Protein AF-A0A7S2PT16-F1 (afdb_monomer_lite)

Sequence (185 aa):
AVVFFDFAGVPQVPRSAEEERVFRGCLPHMGLLYSMFPTLILHEVLPGNHGYMESGWCFCEYQTAMLGGQLQEYSPGVHRALGVDEEAWGSLSDLQAFVSNVEAEVQQKVFHYAADAEDVRRIISGYALKRILLRGIESGDMDTLVSTVARLQEQGIAQSILDQPVNAALETPLHVAVRRANVRA

Secondary structure (DSSP, 8-state):
------TTSS---SPPHHHHHHHHHHGGGHHHHHHHS-B-------TTSPPGGGBHHHHHHHHHHHHTT-B-TTHHHHHHHTT--SS---SHHHHHHHHHHHHHHHHTSB-SSTTHHHHHHHHHHHHHHHHHHHHHHHHT-HHHHHHHHHHHHHTT-HHHHHTS--STT---HHHHHHHHHHH--

Foldseek 3Di:
DDDDDDPQRDPPPDDDPVRVVVCVVCLLVVLLVLLEAQDEDDQDHDPPDDTLLQALVSVLSVLSNLLLVRHDPVCVVVCVVVVDDSVPQADPVSLVVVLVVNLVSLVRHDDPDPVVSVSSSLSSSLSSLLSQCLSCLVVVVVVSNVVSLVVCVVSVNNVVQQCRASYNVRDGSVNSNVVSVVVVD

Radius of gyration: 17.09 Å; chains: 1; bounding box: 38×36×54 Å

Organism: NCBI:txid1333877

Structure (mmCIF, N/CA/C/O backbone):
data_AF-A0A7S2PT16-F1
#
_entry.id   AF-A0A7S2PT16-F1
#
loop_
_atom_site.group_PDB
_atom_site.id
_atom_site.type_symbol
_atom_site.label_atom_id
_atom_site.label_alt_id
_atom_site.label_comp_id
_atom_site.label_asym_id
_atom_site.label_entity_id
_atom_site.label_seq_id
_atom_site.pdbx_PDB_ins_code
_atom_site.Cartn_x
_atom_site.Cartn_y
_atom_site.Cartn_z
_atom_site.occupancy
_atom_site.B_iso_or_equiv
_atom_site.auth_seq_id
_atom_site.auth_comp_id
_atom_site.auth_asym_id
_atom_site.auth_atom_id
_atom_site.pdbx_PDB_model_num
ATOM 1 N N . ALA A 1 1 ? -8.490 -20.435 -7.119 1.00 54.72 1 ALA A N 1
ATOM 2 C CA . ALA A 1 1 ? -7.684 -19.255 -6.758 1.00 54.72 1 ALA A CA 1
ATOM 3 C C . ALA A 1 1 ? -7.441 -18.454 -8.027 1.00 54.72 1 ALA A C 1
ATOM 5 O O . ALA A 1 1 ? -7.136 -19.067 -9.044 1.00 54.72 1 ALA A O 1
ATOM 6 N N . VAL A 1 2 ? -7.655 -17.139 -7.994 1.00 51.94 2 VAL A N 1
ATOM 7 C CA . VAL A 1 2 ? -7.260 -16.243 -9.090 1.00 51.94 2 VAL A CA 1
ATOM 8 C C . VAL A 1 2 ? -5.835 -15.802 -8.786 1.00 51.94 2 VAL A C 1
ATOM 10 O O . VAL A 1 2 ? -5.579 -15.320 -7.689 1.00 51.94 2 VAL A O 1
ATOM 13 N N . VAL A 1 3 ? -4.919 -16.033 -9.721 1.00 58.03 3 VAL A N 1
ATOM 14 C CA . VAL A 1 3 ? -3.535 -15.560 -9.635 1.00 58.03 3 VAL A CA 1
ATOM 15 C C . VAL A 1 3 ? -3.464 -14.311 -10.501 1.00 58.03 3 VAL A C 1
ATOM 17 O O . VAL A 1 3 ? -3.713 -14.386 -11.705 1.00 58.03 3 VAL A O 1
ATOM 20 N N . PHE A 1 4 ? -3.206 -13.165 -9.877 1.00 61.47 4 PHE A N 1
ATOM 21 C CA . PHE A 1 4 ? -2.946 -11.921 -10.590 1.00 61.47 4 PHE A CA 1
ATOM 22 C C . PHE A 1 4 ? -1.453 -11.849 -10.908 1.00 61.47 4 PHE A C 1
ATOM 24 O O . PHE A 1 4 ? -0.627 -12.118 -10.040 1.00 61.47 4 PHE A O 1
ATOM 31 N N . PHE A 1 5 ? -1.119 -11.512 -12.150 1.00 57.94 5 PHE A N 1
ATOM 32 C CA . PHE A 1 5 ? 0.254 -11.238 -12.555 1.00 57.94 5 PHE A CA 1
ATOM 33 C C . PHE A 1 5 ? 0.400 -9.729 -12.714 1.00 57.94 5 PHE A C 1
ATOM 35 O O . PHE A 1 5 ? -0.293 -9.130 -13.540 1.00 57.94 5 PHE A O 1
ATOM 42 N N . ASP A 1 6 ? 1.280 -9.131 -11.915 1.00 66.06 6 ASP A N 1
ATOM 43 C CA . ASP A 1 6 ? 1.60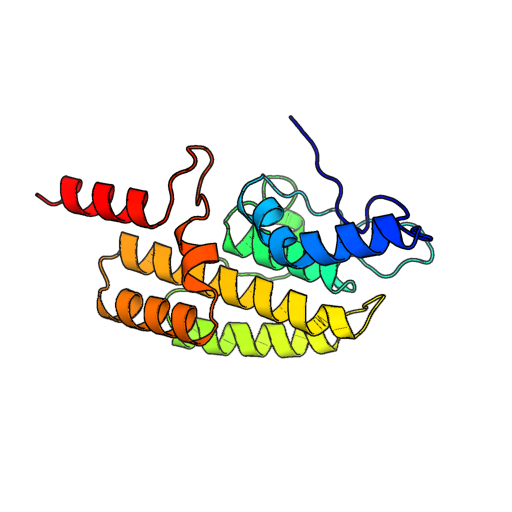1 -7.711 -12.008 1.00 66.06 6 ASP A CA 1
ATOM 44 C C . ASP A 1 6 ? 2.337 -7.359 -13.319 1.00 66.06 6 ASP A C 1
ATOM 46 O O . ASP A 1 6 ? 2.691 -8.224 -14.125 1.00 66.06 6 ASP A O 1
ATOM 50 N N . PHE A 1 7 ? 2.570 -6.062 -13.525 1.00 59.91 7 PHE A N 1
ATOM 51 C CA . PHE A 1 7 ? 3.293 -5.390 -14.601 1.00 59.91 7 PHE A CA 1
ATOM 52 C C . PHE A 1 7 ? 4.573 -6.103 -15.083 1.00 59.91 7 PHE A C 1
ATOM 54 O O . PHE A 1 7 ? 4.923 -5.976 -16.255 1.00 59.91 7 PHE A O 1
ATOM 61 N N . ALA A 1 8 ? 5.255 -6.875 -14.227 1.00 58.22 8 ALA A N 1
ATOM 62 C CA . ALA A 1 8 ? 6.456 -7.641 -14.581 1.00 58.22 8 ALA A CA 1
ATOM 63 C C . ALA A 1 8 ? 6.195 -9.049 -15.160 1.00 58.22 8 ALA A C 1
ATOM 65 O O . ALA A 1 8 ? 7.098 -9.643 -15.748 1.00 58.22 8 ALA A O 1
ATOM 66 N N . GLY A 1 9 ? 4.987 -9.603 -15.010 1.00 54.56 9 GLY A N 1
ATOM 67 C CA . GLY A 1 9 ? 4.679 -10.983 -15.399 1.00 54.56 9 GLY A CA 1
ATOM 68 C C . GLY A 1 9 ? 4.415 -11.189 -16.894 1.00 54.56 9 GLY A C 1
ATOM 69 O O . GLY A 1 9 ? 4.544 -12.308 -17.388 1.00 54.56 9 GLY A O 1
ATOM 70 N N . VAL A 1 10 ? 4.048 -10.132 -17.630 1.00 55.09 10 VAL A N 1
ATOM 71 C CA . VAL A 1 10 ? 3.715 -10.197 -19.065 1.00 55.09 10 VAL A CA 1
ATOM 72 C C . VAL A 1 10 ? 4.169 -8.908 -19.765 1.00 55.09 10 VAL A C 1
ATOM 74 O O . VAL A 1 10 ? 3.974 -7.831 -19.201 1.00 55.09 10 VAL A O 1
ATOM 77 N N . PRO A 1 11 ? 4.730 -8.961 -20.993 1.00 60.06 11 PRO A N 1
ATOM 78 C CA . PRO A 1 11 ? 5.044 -7.762 -21.767 1.00 60.06 11 PRO A CA 1
ATOM 79 C C . PRO A 1 11 ? 3.797 -6.899 -21.973 1.00 60.06 11 PRO A C 1
ATOM 81 O O . PRO A 1 11 ? 2.855 -7.300 -22.652 1.00 60.06 11 PRO A O 1
ATOM 84 N N . GLN A 1 12 ? 3.795 -5.709 -21.379 1.00 68.25 12 GLN A N 1
ATOM 85 C CA . GLN A 1 12 ? 2.662 -4.783 -21.445 1.00 68.25 12 GLN A CA 1
ATOM 86 C C . GLN A 1 12 ? 2.830 -3.702 -22.517 1.00 68.25 12 GLN A C 1
ATOM 88 O O . GLN A 1 12 ? 1.987 -2.820 -22.630 1.00 68.25 12 GLN A O 1
ATOM 93 N N . VAL A 1 13 ? 3.917 -3.744 -23.290 1.00 73.69 13 VAL A N 1
ATOM 94 C CA . VAL A 1 13 ? 4.236 -2.755 -24.324 1.00 73.69 13 VAL A CA 1
ATOM 95 C C . VAL A 1 13 ? 4.506 -3.421 -25.679 1.00 73.69 13 VAL A C 1
ATOM 97 O O . VAL A 1 13 ? 5.092 -4.506 -25.711 1.00 73.69 13 VAL A O 1
ATOM 100 N N . PRO A 1 14 ? 4.138 -2.758 -26.797 1.00 82.56 14 PRO A N 1
ATOM 101 C CA . PRO A 1 14 ? 3.458 -1.457 -26.852 1.00 82.56 14 PRO A CA 1
ATOM 102 C C . PRO A 1 14 ? 1.948 -1.556 -26.558 1.00 82.56 14 PRO A C 1
ATOM 104 O O . PRO A 1 14 ? 1.293 -2.491 -27.009 1.00 82.56 14 PRO A O 1
ATOM 107 N N . ARG A 1 15 ? 1.397 -0.555 -25.854 1.00 85.00 15 ARG A N 1
ATOM 108 C CA . ARG A 1 15 ? -0.056 -0.337 -25.725 1.00 85.00 15 ARG A CA 1
ATOM 109 C C . ARG A 1 15 ? -0.556 0.594 -26.824 1.00 85.00 15 ARG A C 1
ATOM 111 O O . ARG A 1 15 ? 0.159 1.507 -27.244 1.00 85.00 15 ARG A O 1
ATOM 118 N N . SER A 1 16 ? -1.799 0.412 -27.257 1.00 89.44 16 SER A N 1
ATOM 119 C CA . SER A 1 16 ? -2.528 1.433 -28.012 1.00 89.44 16 SER A CA 1
ATOM 120 C C . SER A 1 16 ? -2.786 2.677 -27.147 1.00 89.44 16 SER A C 1
ATOM 122 O O . SER A 1 16 ? -2.735 2.630 -25.918 1.00 89.44 16 SER A O 1
ATOM 124 N N . ALA A 1 17 ? -3.106 3.811 -27.780 1.00 90.88 17 ALA A N 1
ATOM 125 C CA . ALA A 1 17 ? -3.415 5.049 -27.057 1.00 90.88 17 ALA A CA 1
ATOM 126 C C . ALA A 1 17 ? -4.645 4.914 -26.137 1.00 90.88 17 ALA A C 1
ATOM 128 O O . ALA A 1 17 ? -4.713 5.550 -25.085 1.00 90.88 17 ALA A O 1
ATOM 129 N N . GLU A 1 18 ? -5.619 4.085 -26.523 1.00 91.56 18 GLU A N 1
ATOM 130 C CA . GLU A 1 18 ? -6.798 3.814 -25.703 1.00 91.56 18 GLU A CA 1
ATOM 131 C C . GLU A 1 18 ? -6.450 2.967 -24.476 1.00 91.56 18 GLU A C 1
ATOM 133 O O . GLU A 1 18 ? -6.838 3.327 -23.363 1.00 91.56 18 GLU A O 1
ATOM 138 N N . GLU A 1 19 ? -5.675 1.897 -24.662 1.00 86.88 19 GLU A N 1
ATOM 139 C CA . GLU A 1 19 ? -5.205 1.044 -23.567 1.00 86.88 19 GLU A CA 1
ATOM 140 C C . GLU A 1 19 ? -4.333 1.822 -22.586 1.00 86.88 19 GLU A C 1
ATOM 142 O O . GLU A 1 19 ? -4.529 1.699 -21.382 1.00 86.88 19 GLU A O 1
ATOM 147 N N . GLU A 1 20 ? -3.419 2.667 -23.071 1.00 87.25 20 GLU A N 1
ATOM 148 C CA . GLU A 1 20 ? -2.580 3.496 -22.201 1.00 87.25 20 GLU A CA 1
ATOM 149 C C . GLU A 1 20 ? -3.430 4.469 -21.376 1.00 87.25 20 GLU A C 1
ATOM 151 O O . GLU A 1 20 ? -3.211 4.622 -20.178 1.00 87.25 20 GLU A O 1
ATOM 156 N N . ARG A 1 21 ? -4.463 5.079 -21.970 1.00 88.38 21 ARG A N 1
ATOM 157 C CA . ARG A 1 21 ? -5.383 5.959 -21.237 1.00 88.38 21 ARG A CA 1
ATOM 158 C C . ARG A 1 21 ? -6.125 5.214 -20.125 1.00 88.38 21 ARG A C 1
ATOM 160 O O . ARG A 1 21 ? -6.231 5.739 -19.017 1.00 88.38 21 ARG A O 1
ATOM 167 N N . VAL A 1 22 ? -6.649 4.019 -20.408 1.00 87.69 22 VAL A N 1
ATOM 168 C CA . VAL A 1 22 ? -7.334 3.191 -19.399 1.00 87.69 22 VAL A CA 1
ATOM 169 C C . VAL A 1 22 ? -6.350 2.757 -18.318 1.00 87.69 22 VAL A C 1
ATOM 171 O O . VAL A 1 22 ? -6.631 2.933 -17.135 1.00 87.69 22 VAL A O 1
ATOM 174 N N . PHE A 1 23 ? -5.173 2.276 -18.719 1.00 84.50 23 PHE A N 1
ATOM 175 C CA . PHE A 1 23 ? -4.106 1.866 -17.815 1.00 84.50 23 PHE A CA 1
ATOM 176 C C . PHE A 1 23 ? -3.747 2.988 -16.837 1.00 84.50 23 PHE A C 1
ATOM 178 O O . PHE A 1 23 ? -3.767 2.776 -15.629 1.00 84.50 23 PHE A O 1
ATOM 185 N N . ARG A 1 24 ? -3.529 4.209 -17.338 1.00 84.88 24 ARG A N 1
ATOM 186 C CA . ARG A 1 24 ? -3.243 5.394 -16.516 1.00 84.88 24 ARG A CA 1
ATOM 187 C C . ARG A 1 24 ? -4.372 5.760 -15.564 1.00 84.88 24 ARG A C 1
ATOM 189 O O . ARG A 1 24 ? -4.098 6.184 -14.449 1.00 84.88 24 ARG A O 1
ATOM 196 N N . GLY A 1 25 ? -5.624 5.581 -15.979 1.00 85.50 25 GLY A N 1
ATOM 197 C CA . GLY A 1 25 ? -6.777 5.775 -15.100 1.00 85.50 25 GLY A CA 1
ATOM 198 C C . GLY A 1 25 ? -6.843 4.747 -13.966 1.00 85.50 25 GLY A C 1
ATOM 199 O O . GLY A 1 25 ? -7.265 5.078 -12.863 1.00 85.50 25 GLY A O 1
ATOM 200 N N . CYS A 1 26 ? -6.405 3.512 -14.217 1.00 85.00 26 CYS A N 1
ATOM 201 C CA . CYS A 1 26 ? -6.412 2.431 -13.230 1.00 85.00 26 CYS A CA 1
ATOM 202 C C . CYS A 1 26 ? -5.180 2.425 -12.317 1.00 85.00 26 CYS A C 1
ATOM 204 O O . CYS A 1 26 ? -5.265 1.941 -11.191 1.00 85.00 26 CYS A O 1
ATOM 206 N N . LEU A 1 27 ? -4.051 2.960 -12.782 1.00 83.31 27 LEU A N 1
ATOM 207 C CA . LEU A 1 27 ? -2.751 2.872 -12.120 1.00 83.31 27 LEU A CA 1
ATOM 208 C C . LEU A 1 27 ? -2.754 3.340 -10.647 1.00 83.31 27 LEU A C 1
ATOM 210 O O . LEU A 1 27 ? -2.249 2.600 -9.800 1.00 83.31 27 LEU A O 1
ATOM 214 N N . PRO A 1 28 ? -3.410 4.460 -10.273 1.00 81.44 28 PRO A N 1
ATOM 215 C CA . PRO A 1 28 ? -3.488 4.892 -8.873 1.00 81.44 28 PRO A CA 1
ATOM 216 C C . PRO A 1 28 ? -4.236 3.912 -7.955 1.00 81.44 28 PRO A C 1
ATOM 218 O O . PRO A 1 28 ? -4.096 3.967 -6.733 1.00 81.44 28 PRO A O 1
ATOM 221 N N . HIS A 1 29 ? -5.046 3.017 -8.527 1.00 83.81 29 HIS A N 1
ATOM 222 C CA . HIS A 1 29 ? -5.830 2.023 -7.798 1.00 83.81 29 HIS A CA 1
ATOM 223 C C . HIS A 1 29 ? -5.118 0.675 -7.660 1.00 83.81 29 HIS A C 1
ATOM 225 O O . HIS A 1 29 ? -5.631 -0.195 -6.961 1.00 83.81 29 HIS A O 1
ATOM 231 N N . MET A 1 30 ? -3.935 0.491 -8.258 1.00 82.75 30 MET A N 1
ATOM 232 C CA . MET A 1 30 ? -3.209 -0.787 -8.222 1.00 82.75 30 MET A CA 1
ATOM 233 C C . MET A 1 30 ? -2.906 -1.262 -6.800 1.00 82.75 30 MET A C 1
ATOM 235 O O . MET A 1 30 ? -3.045 -2.447 -6.505 1.00 82.75 30 MET A O 1
ATOM 239 N N . GLY A 1 31 ? -2.623 -0.336 -5.878 1.00 84.44 31 GLY A N 1
ATOM 240 C CA . GLY A 1 31 ? -2.416 -0.681 -4.472 1.00 84.44 31 GLY A CA 1
ATOM 241 C C . GLY A 1 31 ? -3.603 -1.413 -3.829 1.00 84.44 31 GLY A C 1
ATOM 242 O O . GLY A 1 31 ? -3.418 -2.194 -2.896 1.00 84.44 31 GLY A O 1
ATOM 243 N N . LEU A 1 32 ? -4.830 -1.206 -4.330 1.00 84.69 32 LEU A N 1
ATOM 244 C CA . LEU A 1 32 ? -6.010 -1.936 -3.857 1.00 84.69 32 LEU A CA 1
ATOM 245 C C . LEU A 1 32 ? -5.852 -3.439 -4.057 1.00 84.69 32 LEU A C 1
ATOM 247 O O . LEU A 1 32 ? -6.144 -4.210 -3.150 1.00 84.69 32 LEU A O 1
ATOM 251 N N . LEU A 1 33 ? -5.348 -3.848 -5.219 1.00 82.88 33 LEU A N 1
ATOM 252 C CA . LEU A 1 33 ? -5.163 -5.257 -5.540 1.00 82.88 33 LEU A CA 1
ATOM 253 C C . LEU A 1 33 ? -4.138 -5.887 -4.594 1.00 82.88 33 LEU A C 1
ATOM 255 O O . LEU A 1 33 ? -4.435 -6.900 -3.964 1.00 82.88 33 LEU A O 1
ATOM 259 N N . TYR A 1 34 ? -2.991 -5.228 -4.416 1.00 85.31 34 TYR A N 1
ATOM 260 C CA . TYR A 1 34 ? -1.893 -5.735 -3.586 1.00 85.31 34 TYR A CA 1
ATOM 261 C C . TYR A 1 34 ? -2.225 -5.790 -2.089 1.00 85.31 34 TYR A C 1
ATOM 263 O O . TYR A 1 34 ? -1.589 -6.530 -1.344 1.00 85.31 34 TYR A O 1
ATOM 271 N N . SER A 1 35 ? -3.197 -4.997 -1.631 1.00 85.50 35 SER A N 1
ATOM 272 C CA . SER A 1 35 ? -3.611 -4.965 -0.222 1.00 85.50 35 SER A CA 1
ATOM 273 C C . SER A 1 35 ? -4.815 -5.844 0.106 1.00 85.50 35 SER A C 1
ATOM 275 O O . SER A 1 35 ? -5.075 -6.092 1.283 1.00 85.50 35 SER A O 1
ATOM 277 N N . MET A 1 36 ? -5.558 -6.297 -0.905 1.00 84.31 36 MET A N 1
ATOM 278 C CA . MET A 1 36 ? -6.753 -7.126 -0.730 1.00 84.31 36 MET A CA 1
ATOM 279 C C . MET A 1 36 ? -6.494 -8.610 -0.917 1.00 84.31 36 MET A C 1
ATOM 281 O O . MET A 1 36 ? -7.142 -9.433 -0.269 1.00 84.31 36 MET A O 1
ATOM 285 N N . PHE A 1 37 ? -5.629 -8.945 -1.867 1.00 84.56 37 PHE A N 1
ATOM 286 C CA . PHE A 1 37 ? -5.399 -10.319 -2.269 1.00 84.56 37 PHE A CA 1
ATOM 287 C C . PHE A 1 37 ? -4.043 -10.792 -1.766 1.00 84.56 37 PHE A C 1
ATOM 289 O O . PHE A 1 37 ? -3.110 -9.993 -1.724 1.00 84.56 37 PHE A O 1
ATOM 296 N N . PRO A 1 38 ? -3.914 -12.090 -1.446 1.00 85.50 38 PRO A N 1
ATOM 297 C CA . PRO A 1 38 ? -2.620 -12.711 -1.239 1.00 85.50 38 PRO A CA 1
ATOM 298 C C . PRO A 1 38 ? -1.657 -12.394 -2.380 1.00 85.50 38 PRO A C 1
ATOM 300 O O . PRO A 1 38 ? -1.957 -12.674 -3.543 1.00 85.50 38 PRO A O 1
ATOM 303 N N . THR A 1 39 ? -0.497 -11.856 -2.027 1.00 83.69 39 THR A N 1
ATOM 304 C CA . THR A 1 39 ? 0.543 -11.465 -2.977 1.00 83.69 39 THR A CA 1
ATOM 305 C C . THR A 1 39 ? 1.705 -12.441 -2.868 1.00 83.69 39 THR A C 1
ATOM 307 O O . THR A 1 39 ? 2.212 -12.709 -1.774 1.00 83.69 39 THR A O 1
ATOM 310 N N . LEU A 1 40 ? 2.117 -12.983 -4.015 1.00 83.25 40 LEU A N 1
ATOM 311 C CA . LEU A 1 40 ? 3.277 -13.856 -4.150 1.00 83.25 40 LEU A CA 1
ATOM 312 C C . LEU A 1 40 ? 4.361 -13.115 -4.927 1.00 83.25 40 LEU A C 1
ATOM 314 O O . LEU A 1 40 ? 4.161 -12.748 -6.080 1.00 83.25 40 LEU A O 1
ATOM 318 N N . ILE A 1 41 ? 5.522 -12.949 -4.299 1.00 79.88 41 ILE A N 1
ATOM 319 C CA . ILE A 1 41 ? 6.666 -12.269 -4.900 1.00 79.88 41 ILE A CA 1
ATOM 320 C C . ILE A 1 41 ? 7.580 -13.301 -5.556 1.00 79.88 41 ILE A C 1
ATOM 322 O O . ILE A 1 41 ? 8.097 -14.194 -4.884 1.00 79.88 41 ILE A O 1
ATOM 326 N N . LEU A 1 42 ? 7.804 -13.153 -6.861 1.00 77.69 42 LEU A N 1
ATOM 327 C CA . LEU A 1 42 ? 8.756 -13.955 -7.628 1.00 77.69 42 LEU A CA 1
ATOM 328 C C . LEU A 1 42 ? 9.978 -13.091 -7.940 1.00 77.69 42 LEU A C 1
ATOM 330 O O . LEU A 1 42 ? 9.862 -12.039 -8.565 1.00 77.69 42 LEU A O 1
ATOM 334 N N . HIS A 1 43 ? 11.149 -13.512 -7.468 1.00 75.94 43 HIS A N 1
ATOM 335 C CA . HIS A 1 43 ? 12.391 -12.753 -7.641 1.00 75.94 43 HIS A CA 1
ATOM 336 C C . HIS A 1 43 ? 13.088 -13.089 -8.965 1.00 75.94 43 HIS A C 1
ATOM 338 O O . HIS A 1 43 ? 13.941 -12.334 -9.434 1.00 75.94 43 HIS A O 1
ATOM 344 N N . GLU A 1 44 ? 12.720 -14.218 -9.566 1.00 77.88 44 GLU A N 1
ATOM 345 C CA . GLU A 1 44 ? 13.215 -14.687 -10.843 1.00 77.88 44 GLU A CA 1
ATOM 346 C C . GLU A 1 44 ? 12.682 -13.814 -11.982 1.00 77.88 44 GLU A C 1
ATOM 348 O O . GLU A 1 44 ? 11.482 -13.756 -12.250 1.00 77.88 44 GLU A O 1
ATOM 353 N N . VAL A 1 45 ? 13.599 -13.163 -12.694 1.00 78.94 45 VAL A N 1
ATOM 354 C CA . VAL A 1 45 ? 13.302 -12.372 -13.891 1.00 78.94 45 VAL A CA 1
ATOM 355 C C . VAL A 1 45 ? 13.961 -13.003 -15.114 1.00 78.94 45 VAL A C 1
ATOM 357 O O . VAL A 1 45 ? 15.016 -13.633 -15.019 1.00 78.94 45 VAL A O 1
ATOM 360 N N . LEU A 1 46 ? 13.336 -12.846 -16.284 1.00 81.00 46 LEU A N 1
ATOM 361 C CA . LEU A 1 46 ? 13.933 -13.299 -17.542 1.00 81.00 46 LEU A CA 1
ATOM 362 C C . LEU A 1 46 ? 15.260 -12.560 -17.813 1.00 81.00 46 LEU A C 1
ATOM 364 O O . LEU A 1 46 ? 15.374 -11.377 -17.476 1.00 81.00 46 LEU A O 1
ATOM 368 N N . PRO A 1 47 ? 16.248 -13.208 -18.463 1.00 82.62 47 PRO A N 1
ATOM 369 C CA . PRO A 1 47 ? 17.501 -12.555 -18.831 1.00 82.62 47 PRO A CA 1
ATOM 370 C C . PRO A 1 47 ? 17.276 -11.256 -19.615 1.00 82.62 47 PRO A C 1
ATOM 372 O O . PRO A 1 47 ? 16.482 -11.224 -20.553 1.00 82.62 47 PRO A O 1
ATOM 375 N N . GLY A 1 48 ? 18.007 -10.199 -19.250 1.00 84.31 48 GLY A N 1
ATOM 376 C CA . GLY A 1 48 ? 17.903 -8.876 -19.878 1.00 84.31 48 GLY A CA 1
ATOM 377 C C . GLY A 1 48 ? 16.919 -7.913 -19.204 1.00 84.31 48 GLY A C 1
ATOM 378 O O . GLY A 1 48 ? 16.888 -6.746 -19.585 1.00 84.31 48 GLY A O 1
ATOM 379 N N . ASN A 1 49 ? 16.171 -8.362 -18.192 1.00 83.50 49 ASN A N 1
ATOM 380 C CA . ASN A 1 49 ? 15.341 -7.500 -17.350 1.00 83.50 49 ASN A CA 1
ATOM 381 C C . ASN A 1 49 ? 16.049 -7.156 -16.031 1.00 83.50 49 ASN A C 1
ATOM 383 O O . ASN A 1 49 ? 16.878 -7.926 -15.544 1.00 83.50 49 ASN A O 1
ATOM 387 N N . HIS A 1 50 ? 15.703 -6.003 -15.452 1.00 86.00 50 HIS A N 1
ATOM 388 C CA . HIS A 1 50 ? 16.111 -5.643 -14.092 1.00 86.00 50 HIS A CA 1
ATOM 389 C C . HIS A 1 50 ? 15.472 -6.599 -13.074 1.00 86.00 50 HIS A C 1
ATOM 391 O O . HIS A 1 50 ? 14.413 -7.178 -13.333 1.00 86.00 50 HIS A O 1
ATOM 397 N N . GLY A 1 51 ? 16.089 -6.749 -11.904 1.00 86.50 51 GLY A N 1
ATOM 398 C CA . GLY A 1 51 ? 15.542 -7.553 -10.813 1.00 86.50 51 GLY A CA 1
ATOM 399 C C . GLY A 1 51 ? 14.168 -7.055 -10.350 1.00 86.50 51 GLY A C 1
ATOM 400 O O . GLY A 1 51 ? 13.814 -5.888 -10.539 1.00 86.50 51 GLY A O 1
ATOM 401 N N . TYR A 1 52 ? 13.390 -7.928 -9.701 1.00 85.69 52 TYR A N 1
ATOM 402 C CA . TYR A 1 52 ? 12.066 -7.573 -9.170 1.00 85.69 52 TYR A CA 1
ATOM 403 C C . TYR A 1 52 ? 12.143 -6.342 -8.247 1.00 85.69 52 TYR A C 1
ATOM 405 O O . TYR A 1 52 ? 11.482 -5.337 -8.481 1.00 85.69 52 TYR A O 1
ATOM 413 N N . MET A 1 53 ? 13.043 -6.363 -7.258 1.00 87.81 53 MET A N 1
ATOM 414 C CA . MET A 1 53 ? 13.210 -5.263 -6.291 1.00 87.81 53 MET A CA 1
ATOM 415 C C . MET A 1 53 ? 13.913 -4.020 -6.856 1.00 87.81 53 MET A C 1
ATOM 417 O O . MET A 1 53 ? 14.004 -2.999 -6.167 1.00 87.81 53 MET A O 1
ATOM 421 N N . GLU A 1 54 ? 14.415 -4.098 -8.088 1.00 91.00 54 GLU A N 1
ATOM 422 C CA . GLU A 1 54 ? 14.952 -2.952 -8.822 1.00 91.00 54 GLU A CA 1
ATOM 423 C C . GLU A 1 54 ? 13.830 -2.180 -9.526 1.00 91.00 54 GLU A C 1
ATOM 425 O O . GLU A 1 54 ? 13.978 -0.986 -9.766 1.00 91.00 54 GLU A O 1
ATOM 430 N N . SER A 1 55 ? 12.688 -2.818 -9.815 1.00 90.94 55 SER A N 1
ATOM 431 C CA . SER A 1 55 ? 11.529 -2.153 -10.413 1.00 90.94 55 SER A CA 1
ATOM 432 C C . SER A 1 55 ? 10.771 -1.308 -9.398 1.00 90.94 55 SER A C 1
ATOM 434 O O . SER A 1 55 ? 10.456 -1.765 -8.298 1.00 90.94 55 SER A O 1
ATOM 436 N N . GLY A 1 56 ? 10.383 -0.098 -9.793 1.00 92.19 56 GLY A N 1
ATOM 437 C CA . GLY A 1 56 ? 9.579 0.777 -8.946 1.00 92.19 56 GLY A CA 1
ATOM 438 C C . GLY A 1 56 ? 8.170 0.247 -8.671 1.00 92.19 56 GLY A C 1
ATOM 439 O O . GLY A 1 56 ? 7.699 0.328 -7.537 1.00 92.19 56 GLY A O 1
ATOM 440 N N . TRP A 1 57 ? 7.515 -0.345 -9.675 1.00 90.38 57 TRP A N 1
ATOM 441 C CA . TRP A 1 57 ? 6.167 -0.910 -9.530 1.00 90.38 57 TRP A CA 1
ATOM 442 C C . TRP A 1 57 ? 6.162 -2.192 -8.699 1.00 90.38 57 TRP A C 1
ATOM 444 O O . TRP A 1 57 ? 5.385 -2.295 -7.754 1.00 90.38 57 TRP A O 1
ATOM 454 N N . CYS A 1 58 ? 7.100 -3.107 -8.942 1.00 89.75 58 CYS A N 1
ATOM 455 C CA . CYS A 1 58 ? 7.225 -4.325 -8.139 1.00 89.75 58 CYS A CA 1
ATOM 456 C C . CYS A 1 58 ? 7.615 -4.024 -6.681 1.00 89.75 58 CYS A C 1
ATOM 458 O O . CYS A 1 58 ? 7.143 -4.677 -5.748 1.00 89.75 58 CYS A O 1
ATOM 460 N N . PHE A 1 59 ? 8.437 -2.991 -6.459 1.00 91.19 59 PHE A N 1
ATOM 461 C CA . PHE A 1 59 ? 8.698 -2.469 -5.118 1.00 91.19 59 PHE A CA 1
ATOM 462 C C . PHE A 1 59 ? 7.423 -1.913 -4.461 1.00 91.19 59 PHE A C 1
ATOM 464 O O . PHE A 1 59 ? 7.178 -2.179 -3.285 1.00 91.19 59 PHE A O 1
ATOM 471 N N . CYS A 1 60 ? 6.585 -1.185 -5.208 1.00 92.25 60 CYS A N 1
ATOM 472 C CA . CYS A 1 60 ? 5.287 -0.692 -4.736 1.00 92.25 60 CYS A CA 1
ATOM 473 C C . CYS A 1 60 ? 4.341 -1.827 -4.330 1.00 92.25 60 CYS A C 1
ATOM 475 O O . CYS A 1 60 ? 3.731 -1.761 -3.259 1.00 92.25 60 CYS A O 1
ATOM 477 N N . GLU A 1 61 ? 4.255 -2.871 -5.155 1.00 90.62 61 GLU A N 1
ATOM 478 C CA . GLU A 1 61 ? 3.502 -4.093 -4.874 1.00 90.62 61 GLU A CA 1
ATOM 479 C C . GLU A 1 61 ? 3.974 -4.735 -3.570 1.00 90.62 61 GLU A C 1
ATOM 481 O O . GLU A 1 61 ? 3.169 -4.927 -2.657 1.00 90.62 61 GLU A O 1
ATOM 486 N N . TYR A 1 62 ? 5.283 -4.978 -3.446 1.00 89.31 62 TYR A N 1
ATOM 487 C CA . TYR A 1 62 ? 5.874 -5.568 -2.247 1.00 89.31 62 TYR A CA 1
ATOM 488 C C . TYR A 1 62 ? 5.532 -4.763 -0.991 1.00 89.31 62 TYR A C 1
ATOM 490 O O . TYR A 1 62 ? 5.009 -5.314 -0.022 1.00 89.31 62 TYR A O 1
ATOM 498 N N . GLN A 1 63 ? 5.780 -3.450 -1.017 1.00 90.56 63 GLN A N 1
ATOM 499 C CA . GLN A 1 63 ? 5.531 -2.580 0.131 1.00 90.56 63 GLN A CA 1
ATOM 500 C C . GLN A 1 63 ? 4.047 -2.548 0.496 1.00 90.56 63 GLN A C 1
ATOM 502 O O . GLN A 1 63 ? 3.691 -2.622 1.669 1.00 90.56 63 GLN A O 1
ATOM 507 N N . THR A 1 64 ? 3.161 -2.478 -0.496 1.00 91.50 64 THR A N 1
ATOM 508 C CA . THR A 1 64 ? 1.715 -2.438 -0.260 1.00 91.50 64 THR A CA 1
ATOM 509 C C . THR A 1 64 ? 1.201 -3.756 0.318 1.00 91.50 64 THR A C 1
ATOM 511 O O . THR A 1 64 ? 0.442 -3.744 1.290 1.00 91.50 64 THR A O 1
ATOM 514 N N . ALA A 1 65 ? 1.647 -4.888 -0.228 1.00 89.19 65 ALA A N 1
ATOM 515 C CA . ALA A 1 65 ? 1.290 -6.212 0.264 1.00 89.19 65 ALA A CA 1
ATOM 516 C C . ALA A 1 65 ? 1.816 -6.458 1.682 1.00 89.19 65 ALA A C 1
ATOM 518 O O . ALA A 1 65 ? 1.077 -6.948 2.535 1.00 89.19 65 ALA A O 1
ATOM 519 N N . MET A 1 66 ? 3.055 -6.051 1.967 1.00 87.69 66 MET A N 1
ATOM 520 C CA . MET A 1 66 ? 3.637 -6.084 3.309 1.00 87.69 66 MET A CA 1
ATOM 521 C C . MET A 1 66 ? 2.816 -5.243 4.294 1.00 87.69 66 MET A C 1
ATOM 523 O O . MET A 1 66 ? 2.451 -5.704 5.379 1.00 87.69 66 MET A O 1
ATOM 527 N N . LEU A 1 67 ? 2.483 -4.005 3.918 1.00 88.81 67 LEU A N 1
ATOM 528 C CA . LEU A 1 67 ? 1.700 -3.099 4.757 1.00 88.81 67 LEU A CA 1
ATOM 529 C C . LEU A 1 67 ? 0.297 -3.650 5.032 1.00 88.81 67 LEU A C 1
ATOM 531 O O . LEU A 1 67 ? -0.175 -3.531 6.164 1.00 88.81 67 LEU A O 1
ATOM 535 N N . GLY A 1 68 ? -0.320 -4.285 4.032 1.00 88.19 68 GLY A N 1
ATOM 536 C CA . GLY A 1 68 ? -1.624 -4.941 4.119 1.00 88.19 68 GLY A CA 1
ATOM 537 C C . GLY A 1 68 ? -1.620 -6.345 4.733 1.00 88.19 68 GLY A C 1
ATOM 538 O O . GLY A 1 68 ? -2.693 -6.934 4.851 1.00 88.19 68 GLY A O 1
ATOM 539 N N . GLY A 1 69 ? -0.460 -6.899 5.104 1.00 86.00 69 GLY A N 1
ATOM 540 C CA . GLY A 1 69 ? -0.355 -8.260 5.646 1.00 86.00 69 GLY A CA 1
ATOM 541 C C . GLY A 1 69 ? -0.767 -9.353 4.652 1.00 86.00 69 GLY A C 1
ATOM 542 O O . GLY A 1 69 ? -1.332 -10.368 5.052 1.00 86.00 69 GLY A O 1
ATOM 543 N N . GLN A 1 70 ? -0.543 -9.127 3.356 1.00 87.06 70 GLN A N 1
ATOM 544 C CA . GLN A 1 70 ? -0.959 -10.025 2.273 1.00 87.06 70 GLN A CA 1
ATOM 545 C C . GLN A 1 70 ? 0.166 -10.906 1.718 1.00 87.06 70 GLN A C 1
ATOM 547 O O . GLN A 1 70 ? -0.074 -11.712 0.819 1.00 87.06 70 GLN A O 1
ATOM 552 N N . LEU A 1 71 ? 1.390 -10.786 2.229 1.00 84.56 71 LEU A N 1
ATOM 553 C CA . LEU A 1 71 ? 2.504 -11.633 1.806 1.00 84.56 71 LEU A CA 1
ATOM 554 C C . LEU A 1 71 ? 2.346 -13.036 2.418 1.00 84.56 71 LEU A C 1
ATOM 556 O O . LEU A 1 71 ? 2.434 -13.211 3.631 1.00 84.56 71 LEU A O 1
ATOM 560 N N . GLN A 1 72 ? 2.065 -14.040 1.581 1.00 76.12 72 GLN A N 1
ATOM 561 C CA . GLN A 1 72 ? 1.817 -15.426 2.014 1.00 76.12 72 GLN A CA 1
ATOM 562 C C . GLN A 1 72 ? 3.053 -16.336 1.894 1.00 76.12 72 GLN A C 1
ATOM 564 O O . GLN A 1 72 ? 4.137 -15.901 1.501 1.00 76.12 72 GLN A O 1
ATOM 569 N N . GLU A 1 73 ? 2.885 -17.610 2.277 1.00 59.31 73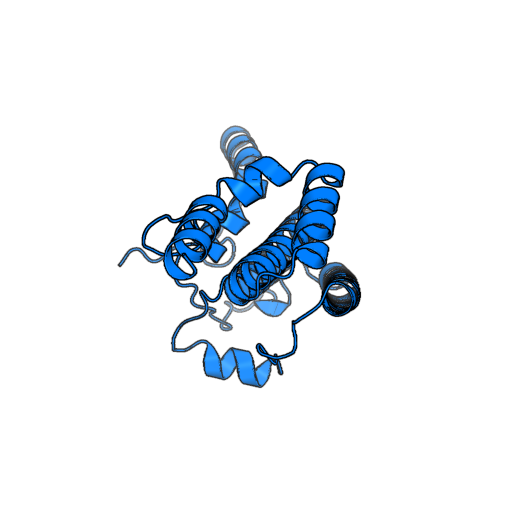 GLU A N 1
ATOM 570 C CA . GLU A 1 73 ? 3.888 -18.681 2.212 1.00 59.31 73 GLU A CA 1
ATOM 571 C C . GLU A 1 73 ? 4.618 -18.692 0.849 1.00 59.31 73 GLU A C 1
ATOM 573 O O . GLU A 1 73 ? 4.018 -18.380 -0.174 1.00 59.31 73 GLU A O 1
ATOM 578 N N . TYR A 1 74 ? 5.925 -18.993 0.859 1.00 61.00 74 TYR A N 1
ATOM 579 C CA . TYR A 1 74 ? 6.959 -18.688 -0.162 1.00 61.00 74 TYR A CA 1
ATOM 580 C C . TYR A 1 74 ? 7.569 -17.271 -0.123 1.00 61.00 74 TYR A C 1
ATOM 582 O O . TYR A 1 74 ? 8.746 -17.119 -0.448 1.00 61.00 74 TYR A O 1
ATOM 590 N N . SER A 1 75 ? 6.877 -16.271 0.426 1.00 59.47 75 SER A N 1
ATOM 591 C CA . SER A 1 75 ? 7.452 -14.940 0.703 1.00 59.47 75 SER A CA 1
ATOM 592 C C . SER A 1 75 ? 8.368 -14.849 1.943 1.00 59.47 75 SER A C 1
ATOM 594 O O . SER A 1 75 ? 9.245 -13.991 1.935 1.00 59.47 75 SER A O 1
ATOM 596 N N . PRO A 1 76 ? 8.286 -15.699 2.998 1.00 54.84 76 PRO A N 1
ATOM 597 C CA . PRO A 1 76 ? 9.149 -15.572 4.188 1.00 54.84 76 PRO A CA 1
ATOM 598 C C . PRO A 1 76 ? 10.657 -15.728 3.929 1.00 54.84 76 PRO A C 1
ATOM 600 O O . PRO A 1 76 ? 11.483 -15.223 4.691 1.00 54.84 76 PRO A O 1
ATOM 603 N N . GLY A 1 77 ? 11.042 -16.451 2.871 1.00 61.22 77 GLY A N 1
ATOM 604 C CA . GLY A 1 77 ? 12.437 -16.516 2.420 1.00 61.22 77 GLY A CA 1
ATOM 605 C C . GLY A 1 77 ? 12.910 -15.171 1.868 1.00 61.22 77 GLY A C 1
ATOM 606 O O . GLY A 1 77 ? 13.976 -14.693 2.247 1.00 61.22 77 GLY A O 1
ATOM 607 N N . VAL A 1 78 ? 12.061 -14.530 1.062 1.00 62.44 78 VAL A N 1
AT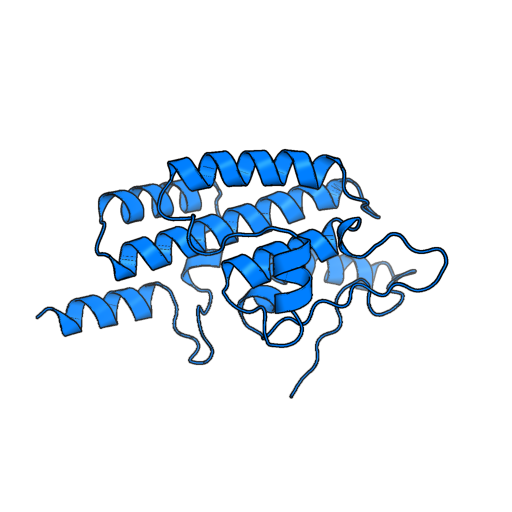OM 608 C CA . VAL A 1 78 ? 12.272 -13.187 0.507 1.00 62.44 78 VAL A CA 1
ATOM 609 C C . VAL A 1 78 ? 12.246 -12.134 1.619 1.00 62.44 78 VAL A C 1
ATOM 611 O O . VAL A 1 78 ? 13.172 -11.344 1.723 1.00 62.44 78 VAL A O 1
ATOM 614 N N . HIS A 1 79 ? 11.275 -12.184 2.531 1.00 64.06 79 HIS A N 1
ATOM 615 C CA . HIS A 1 79 ? 11.159 -11.285 3.686 1.00 64.06 79 HIS A CA 1
ATOM 616 C C . HIS A 1 79 ? 12.411 -11.270 4.567 1.00 64.06 79 HIS A C 1
ATOM 618 O O . HIS A 1 79 ? 12.902 -10.204 4.938 1.00 64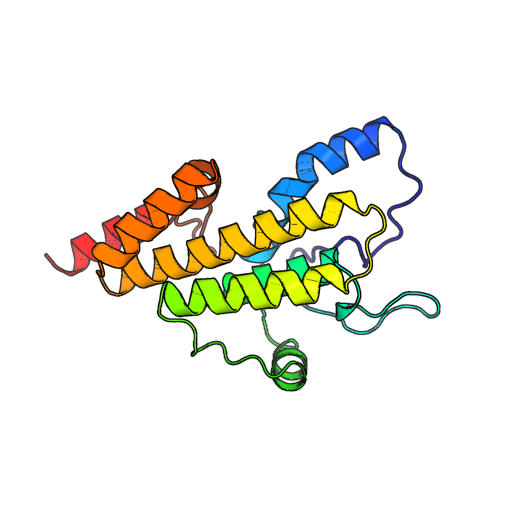.06 79 HIS A O 1
ATOM 624 N N . ARG A 1 80 ? 12.953 -12.457 4.879 1.00 65.56 80 ARG A N 1
ATOM 625 C CA . ARG A 1 80 ? 14.197 -12.580 5.652 1.00 6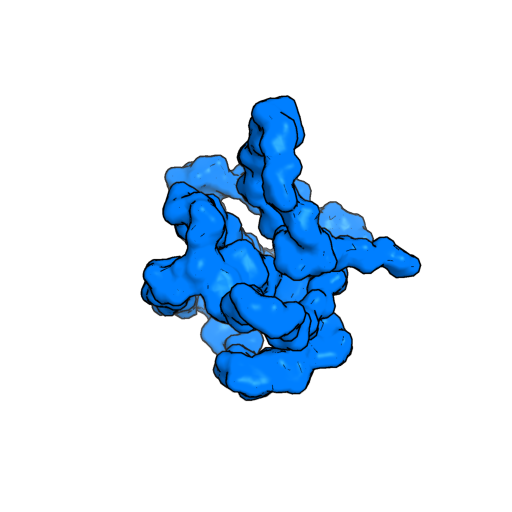5.56 80 ARG A CA 1
ATOM 626 C C . ARG A 1 80 ? 15.415 -12.115 4.867 1.00 65.56 80 ARG A C 1
ATOM 628 O O . ARG A 1 80 ? 16.277 -11.469 5.449 1.00 65.56 80 ARG A O 1
ATOM 635 N N . ALA A 1 81 ? 15.482 -12.407 3.568 1.00 61.81 81 ALA A N 1
ATOM 636 C CA . ALA A 1 81 ? 16.553 -11.912 2.703 1.00 61.81 81 ALA A CA 1
ATOM 637 C C . ALA A 1 81 ? 16.535 -10.378 2.574 1.00 61.81 81 ALA A C 1
ATOM 639 O O . ALA A 1 81 ? 17.590 -9.764 2.454 1.00 61.81 81 ALA A O 1
ATOM 640 N N . LEU A 1 82 ? 15.350 -9.768 2.651 1.00 64.00 82 LEU A N 1
ATOM 641 C CA . LEU A 1 82 ? 15.153 -8.319 2.641 1.00 64.00 82 LEU A CA 1
ATOM 642 C C . LEU A 1 82 ? 15.293 -7.668 4.029 1.00 64.00 82 LEU A C 1
ATOM 644 O O . LEU A 1 82 ? 15.263 -6.445 4.121 1.00 64.00 82 LEU A O 1
ATOM 648 N N . GLY A 1 83 ? 15.461 -8.453 5.102 1.00 60.81 83 GLY A N 1
ATOM 649 C CA . GLY A 1 83 ? 15.719 -7.942 6.454 1.00 60.81 83 GLY A CA 1
ATOM 650 C C . GLY A 1 83 ? 14.568 -7.143 7.074 1.00 60.81 83 GLY A C 1
ATOM 651 O O . GLY A 1 83 ? 14.812 -6.286 7.919 1.00 60.81 83 GLY A O 1
ATOM 652 N N . VAL A 1 84 ? 13.325 -7.385 6.650 1.00 64.06 84 VAL A N 1
ATOM 653 C CA . VAL A 1 84 ? 12.173 -6.604 7.116 1.00 64.06 84 VAL A CA 1
ATOM 654 C C . VAL A 1 84 ? 11.616 -7.168 8.421 1.00 64.06 84 VAL A C 1
ATOM 656 O O . VAL A 1 84 ? 11.154 -8.308 8.463 1.00 64.06 84 VAL A O 1
ATOM 659 N N . ASP A 1 85 ? 11.611 -6.334 9.459 1.00 65.88 85 ASP A N 1
ATOM 660 C CA . ASP A 1 85 ? 10.915 -6.574 10.724 1.00 65.88 85 ASP A CA 1
ATOM 661 C C . ASP A 1 85 ? 9.488 -5.994 10.657 1.00 65.88 85 ASP A C 1
ATOM 663 O O . ASP A 1 85 ? 9.291 -4.776 10.603 1.00 65.88 85 ASP A O 1
ATOM 667 N N . GLU A 1 86 ? 8.480 -6.869 10.616 1.00 64.56 86 GLU A N 1
ATOM 668 C CA . GLU A 1 86 ? 7.063 -6.484 10.546 1.00 64.56 86 GLU A CA 1
ATOM 669 C C . GLU A 1 86 ? 6.516 -5.908 11.865 1.00 64.56 86 GLU A C 1
ATOM 671 O O . GLU A 1 86 ? 5.499 -5.193 11.861 1.00 64.56 86 GLU A O 1
ATOM 676 N N . GLU A 1 87 ? 7.164 -6.212 12.996 1.00 64.19 87 GLU A N 1
ATOM 677 C CA . GLU A 1 87 ? 6.701 -5.816 14.328 1.00 64.19 87 GLU A CA 1
ATOM 678 C C . GLU A 1 87 ? 7.102 -4.377 14.680 1.00 64.19 87 GLU A C 1
ATOM 680 O O . GLU A 1 87 ? 6.368 -3.708 15.412 1.00 64.19 87 GLU A O 1
ATOM 685 N N . ALA A 1 88 ? 8.171 -3.851 14.073 1.00 60.69 88 ALA A N 1
ATOM 686 C CA . ALA A 1 88 ? 8.804 -2.562 14.392 1.00 60.69 88 ALA A CA 1
ATOM 687 C C . ALA A 1 88 ? 7.978 -1.274 14.115 1.00 60.69 88 ALA A C 1
ATOM 689 O O . ALA A 1 88 ? 8.524 -0.176 14.135 1.00 60.69 88 ALA A O 1
ATOM 690 N N . TRP A 1 89 ? 6.674 -1.367 13.837 1.00 65.00 89 TRP A N 1
ATOM 691 C CA . TRP A 1 89 ? 5.896 -0.286 13.210 1.00 65.00 89 TRP A CA 1
ATOM 692 C C . TRP A 1 89 ? 4.700 0.180 14.042 1.00 65.00 89 TRP A C 1
ATOM 694 O O . TRP A 1 89 ? 3.555 -0.146 13.730 1.00 65.00 89 TRP A O 1
ATOM 704 N N . GLY A 1 90 ? 4.918 0.913 15.129 1.00 60.56 90 GLY A N 1
ATOM 705 C CA . GLY A 1 90 ? 3.853 1.239 16.089 1.00 60.56 90 GLY A CA 1
ATOM 706 C C . GLY A 1 90 ? 3.320 2.667 16.026 1.00 60.56 90 GLY A C 1
ATOM 707 O O . GLY A 1 90 ? 2.212 2.909 16.498 1.00 60.56 90 GLY A O 1
ATOM 708 N N . SER A 1 91 ? 4.093 3.607 15.483 1.00 70.12 91 SER A N 1
ATOM 709 C CA . SER A 1 91 ? 3.881 5.038 15.719 1.00 70.12 91 SER A CA 1
ATOM 710 C C . SER A 1 91 ? 3.967 5.909 14.461 1.00 70.12 91 SER A C 1
ATOM 712 O O . SER A 1 91 ? 4.475 5.511 13.412 1.00 70.12 91 SER A O 1
ATOM 714 N N . LEU A 1 92 ? 3.502 7.158 14.576 1.00 68.31 92 LEU A N 1
ATOM 715 C CA . LEU A 1 92 ? 3.660 8.176 13.529 1.00 68.31 92 LEU A CA 1
ATOM 716 C C . LEU A 1 92 ? 5.119 8.613 13.322 1.00 68.31 92 LEU A C 1
ATOM 718 O O . LEU A 1 92 ? 5.467 9.051 12.225 1.00 68.31 92 LEU A O 1
ATOM 722 N N . SER A 1 93 ? 5.980 8.500 14.336 1.00 76.69 93 SER A N 1
ATOM 723 C CA . SER A 1 93 ? 7.423 8.694 14.156 1.00 76.69 93 SER A CA 1
ATOM 724 C C . SER A 1 93 ? 8.029 7.583 13.302 1.00 76.69 93 SER A C 1
ATOM 726 O O . SER A 1 93 ? 8.811 7.883 12.398 1.00 76.69 93 SER A O 1
ATOM 728 N N . ASP A 1 94 ? 7.598 6.334 13.510 1.00 81.19 94 ASP A N 1
ATOM 729 C CA . ASP A 1 94 ? 8.023 5.200 12.679 1.00 81.19 94 ASP A CA 1
ATOM 730 C C . ASP A 1 94 ? 7.548 5.396 11.236 1.00 81.19 94 ASP A C 1
ATOM 732 O O . ASP A 1 94 ? 8.297 5.132 10.299 1.00 81.19 94 ASP A O 1
ATOM 736 N N . LEU A 1 95 ? 6.346 5.958 11.043 1.00 81.12 95 LEU A N 1
ATOM 737 C CA . LEU A 1 95 ? 5.849 6.330 9.718 1.00 81.12 95 LEU A CA 1
ATOM 738 C C . LEU A 1 95 ? 6.762 7.325 9.014 1.00 81.12 95 LEU A C 1
ATOM 740 O O . LEU A 1 95 ? 7.011 7.179 7.825 1.00 81.12 95 LEU A O 1
ATOM 744 N N . GLN A 1 96 ? 7.214 8.367 9.713 1.00 83.44 96 GLN A N 1
ATOM 745 C CA . GLN A 1 96 ? 8.032 9.399 9.087 1.00 83.44 96 GLN A CA 1
ATOM 746 C C . GLN A 1 96 ? 9.380 8.825 8.646 1.00 83.44 96 GLN A C 1
ATOM 748 O O . GLN A 1 96 ? 9.791 9.055 7.510 1.00 83.44 96 GLN A O 1
ATOM 753 N N . ALA A 1 97 ? 10.024 8.035 9.510 1.00 87.50 97 ALA A N 1
ATOM 754 C CA . ALA A 1 97 ? 11.252 7.325 9.166 1.00 87.50 97 ALA A CA 1
ATOM 755 C C . ALA A 1 97 ? 11.029 6.355 7.995 1.00 87.50 97 ALA A C 1
ATOM 757 O O . ALA A 1 97 ? 11.816 6.330 7.050 1.00 87.50 97 ALA A O 1
ATOM 758 N N . PHE A 1 98 ? 9.919 5.613 8.011 1.00 86.62 98 PHE A N 1
ATOM 759 C CA . PHE A 1 98 ? 9.554 4.716 6.923 1.00 86.62 98 PHE A CA 1
ATOM 760 C C . PHE A 1 98 ? 9.350 5.452 5.597 1.00 86.62 98 PHE A C 1
ATOM 762 O O . PHE A 1 98 ? 9.938 5.061 4.594 1.00 86.62 98 PHE A O 1
ATOM 769 N N . VAL A 1 99 ? 8.551 6.521 5.577 1.00 86.75 99 VAL A N 1
ATOM 770 C CA . VAL A 1 99 ? 8.274 7.297 4.360 1.00 86.75 99 VAL A CA 1
ATOM 771 C C . VAL A 1 99 ? 9.567 7.877 3.790 1.00 86.75 99 VAL A C 1
ATOM 773 O O . VAL A 1 99 ? 9.766 7.813 2.581 1.00 86.75 99 VAL A O 1
ATOM 776 N N . SER A 1 100 ? 10.476 8.365 4.638 1.00 89.00 100 SER A N 1
ATOM 777 C CA . SER A 1 100 ? 11.795 8.829 4.195 1.00 89.00 100 SER A CA 1
ATOM 778 C C . SER A 1 100 ? 12.652 7.704 3.603 1.00 89.00 100 SER A C 1
ATOM 780 O O . SER A 1 100 ? 13.294 7.909 2.574 1.00 89.00 100 SER A O 1
ATOM 782 N N . ASN A 1 101 ? 12.632 6.505 4.190 1.00 89.75 101 ASN A N 1
ATOM 783 C CA . ASN A 1 101 ? 13.336 5.346 3.633 1.00 89.75 101 ASN A CA 1
ATOM 784 C C . ASN A 1 101 ? 12.734 4.907 2.290 1.00 89.75 101 ASN A C 1
ATOM 786 O O . ASN A 1 101 ? 13.470 4.653 1.341 1.00 89.75 101 ASN A O 1
ATOM 790 N N . VAL A 1 102 ? 11.403 4.867 2.181 1.00 89.56 102 VAL A N 1
ATOM 791 C CA . VAL A 1 102 ? 10.700 4.584 0.920 1.00 89.56 102 VAL A CA 1
ATOM 792 C C . VAL A 1 102 ? 11.058 5.607 -0.139 1.00 89.56 102 VAL A C 1
ATOM 794 O O . VAL A 1 102 ? 11.281 5.236 -1.284 1.00 89.56 102 VAL A O 1
ATOM 797 N N . GLU A 1 103 ? 11.114 6.886 0.216 1.00 92.19 103 GLU A N 1
ATOM 798 C CA . GLU A 1 103 ? 11.478 7.940 -0.722 1.00 92.19 103 GLU A CA 1
ATOM 799 C C . GLU A 1 103 ? 12.895 7.740 -1.269 1.00 92.19 103 GLU A C 1
ATOM 801 O O . GLU A 1 103 ? 13.087 7.783 -2.485 1.00 92.19 103 GLU A O 1
ATOM 806 N N . ALA A 1 104 ? 13.861 7.441 -0.396 1.00 93.56 104 ALA A N 1
ATOM 807 C CA . ALA A 1 104 ? 15.230 7.138 -0.801 1.00 93.56 104 ALA A CA 1
ATOM 808 C C . ALA A 1 104 ? 15.312 5.886 -1.693 1.00 93.56 104 ALA A C 1
ATOM 810 O O . ALA A 1 104 ? 16.017 5.893 -2.701 1.00 93.56 104 ALA A O 1
ATOM 811 N N . GLU A 1 105 ? 14.561 4.833 -1.363 1.00 93.88 105 GLU A N 1
ATOM 812 C CA . GLU A 1 105 ? 14.486 3.608 -2.163 1.00 93.88 105 GLU A CA 1
ATOM 813 C C . GLU A 1 105 ? 13.866 3.866 -3.538 1.00 93.88 105 GLU A C 1
ATOM 815 O O . GLU A 1 105 ? 14.446 3.473 -4.547 1.00 93.88 105 GLU A O 1
ATOM 820 N N . VAL A 1 106 ? 12.718 4.557 -3.600 1.00 95.00 106 VAL A N 1
ATOM 821 C CA . VAL A 1 106 ? 11.998 4.862 -4.849 1.00 95.00 106 VAL A CA 1
ATOM 822 C C . VAL A 1 106 ? 12.878 5.646 -5.819 1.00 95.00 106 VAL A C 1
ATOM 824 O O . VAL A 1 106 ? 12.854 5.365 -7.014 1.00 95.00 106 VAL A O 1
ATOM 827 N N . GLN A 1 107 ? 13.699 6.578 -5.329 1.00 95.00 107 GLN A N 1
ATOM 828 C CA . GLN A 1 107 ? 14.632 7.339 -6.169 1.00 95.00 107 GLN A CA 1
ATOM 829 C C . GLN A 1 107 ? 15.668 6.461 -6.886 1.00 95.00 107 GLN A C 1
ATOM 831 O O . GLN A 1 107 ? 16.190 6.861 -7.925 1.00 95.00 107 GLN A O 1
ATOM 836 N N . GLN A 1 108 ? 15.965 5.278 -6.347 1.00 95.81 108 GLN A N 1
ATOM 837 C CA . GLN A 1 108 ? 16.924 4.333 -6.918 1.00 95.81 108 GLN A CA 1
ATOM 838 C C . GLN A 1 108 ? 16.259 3.269 -7.800 1.00 95.81 108 GLN A C 1
ATOM 840 O O . GLN A 1 108 ? 16.961 2.450 -8.395 1.00 95.81 108 GLN A O 1
ATOM 845 N N . LYS A 1 109 ? 14.922 3.244 -7.885 1.00 95.06 109 LYS A N 1
ATOM 846 C CA . LYS A 1 109 ? 14.204 2.232 -8.665 1.00 95.06 109 LYS A CA 1
ATOM 847 C C . LYS A 1 109 ? 14.144 2.574 -10.148 1.00 95.06 109 LYS A C 1
ATOM 849 O O . LYS A 1 109 ? 14.137 3.731 -10.565 1.00 95.06 109 LYS A O 1
ATOM 854 N N . VAL A 1 110 ? 14.039 1.522 -10.948 1.00 93.44 110 VAL A N 1
ATOM 855 C CA . VAL A 1 110 ? 13.834 1.585 -12.388 1.00 93.44 110 VAL A CA 1
ATOM 856 C C . VAL A 1 110 ? 12.349 1.775 -12.672 1.00 93.44 110 VAL A C 1
ATOM 858 O O . VAL A 1 110 ? 11.506 0.975 -12.258 1.00 93.44 110 VAL A O 1
ATOM 861 N N . PHE A 1 111 ? 12.038 2.824 -13.427 1.00 90.88 111 PHE A N 1
ATOM 862 C CA . PHE A 1 111 ? 10.703 3.101 -13.940 1.00 90.88 111 PHE A CA 1
ATOM 863 C C . PHE A 1 111 ? 10.741 3.183 -15.458 1.00 90.88 111 PHE A C 1
ATOM 865 O O . PHE A 1 111 ? 11.650 3.786 -16.027 1.00 90.88 111 PHE A O 1
ATOM 872 N N . HIS A 1 112 ? 9.718 2.636 -16.115 1.00 87.38 112 HIS A N 1
ATOM 873 C CA . HIS A 1 112 ? 9.536 2.870 -17.546 1.00 87.38 112 HIS A CA 1
ATOM 874 C C . HIS A 1 112 ? 9.183 4.341 -17.818 1.00 87.38 112 HIS A C 1
ATOM 876 O O . HIS A 1 112 ? 9.674 4.938 -18.772 1.00 87.38 112 HIS A O 1
ATOM 882 N N . TYR A 1 113 ? 8.374 4.944 -16.941 1.00 88.81 113 TYR A N 1
ATOM 883 C CA . TYR A 1 113 ? 8.035 6.361 -16.976 1.00 88.81 113 TYR A CA 1
ATOM 884 C C . TYR A 1 113 ? 8.412 7.013 -15.649 1.00 88.81 113 TYR A C 1
ATOM 886 O O . TYR A 1 113 ? 7.891 6.640 -14.606 1.00 88.81 113 TYR A O 1
ATOM 894 N N . ALA A 1 114 ? 9.282 8.024 -15.677 1.00 90.88 114 ALA A N 1
ATOM 895 C CA . ALA A 1 114 ? 9.763 8.679 -14.455 1.00 90.88 114 ALA A CA 1
ATOM 896 C C . ALA A 1 114 ? 8.637 9.290 -13.591 1.00 90.88 114 ALA A C 1
ATOM 898 O O . ALA A 1 114 ? 8.784 9.385 -12.375 1.00 90.88 114 ALA A O 1
ATOM 899 N N . ALA A 1 115 ? 7.510 9.673 -14.203 1.00 90.44 115 ALA A N 1
ATOM 900 C CA . ALA A 1 115 ? 6.338 10.191 -13.493 1.00 90.44 115 ALA A CA 1
ATOM 901 C C . ALA A 1 115 ? 5.709 9.161 -12.533 1.00 90.44 115 ALA A C 1
ATOM 903 O O . ALA A 1 115 ? 5.175 9.544 -11.495 1.00 90.44 115 ALA A O 1
ATOM 904 N N . ASP A 1 116 ? 5.848 7.863 -12.821 1.00 90.88 116 ASP A N 1
ATOM 905 C CA . ASP A 1 116 ? 5.287 6.773 -12.013 1.00 90.88 116 ASP A CA 1
ATOM 906 C C . ASP A 1 116 ? 5.869 6.741 -10.591 1.00 90.88 116 ASP A C 1
ATOM 908 O O . ASP A 1 116 ? 5.241 6.237 -9.661 1.00 90.88 116 ASP A O 1
ATOM 912 N N . ALA A 1 117 ? 7.061 7.313 -10.393 1.00 93.44 117 ALA A N 1
ATOM 913 C CA . ALA A 1 117 ? 7.685 7.406 -9.081 1.00 93.44 117 ALA A CA 1
ATOM 914 C C . ALA A 1 117 ? 6.839 8.214 -8.083 1.00 93.44 117 ALA A C 1
ATOM 916 O O . ALA A 1 117 ? 6.927 7.991 -6.875 1.00 93.44 117 ALA A O 1
ATOM 917 N N . GLU A 1 118 ? 6.042 9.180 -8.546 1.00 91.81 118 GLU A N 1
ATOM 918 C CA . GLU A 1 118 ? 5.108 9.917 -7.687 1.00 91.81 118 GLU A CA 1
ATOM 919 C C . GLU A 1 118 ? 3.911 9.066 -7.270 1.00 91.81 118 GLU A C 1
ATOM 921 O O . GLU A 1 118 ? 3.590 9.016 -6.080 1.00 91.81 118 GLU A O 1
ATOM 926 N N . ASP A 1 119 ? 3.317 8.336 -8.213 1.00 90.44 119 ASP A N 1
ATOM 927 C CA . ASP A 1 119 ? 2.200 7.433 -7.936 1.00 90.44 119 ASP A CA 1
ATOM 928 C C . ASP A 1 119 ? 2.612 6.345 -6.942 1.00 90.44 119 ASP A C 1
ATOM 930 O O . ASP A 1 119 ? 1.930 6.130 -5.939 1.00 90.44 119 ASP A O 1
ATOM 934 N N . VAL A 1 120 ? 3.781 5.729 -7.146 1.00 92.62 120 VAL A N 1
ATOM 935 C CA . VAL A 1 120 ? 4.328 4.723 -6.226 1.00 92.62 120 VAL A CA 1
ATOM 936 C C . VAL A 1 120 ? 4.522 5.288 -4.818 1.00 92.62 120 VAL A C 1
ATOM 938 O O . VAL A 1 120 ? 4.096 4.659 -3.846 1.00 92.62 120 VAL A O 1
ATOM 941 N N . ARG A 1 121 ? 5.102 6.491 -4.680 1.00 93.00 121 ARG A N 1
ATOM 942 C CA . ARG A 1 121 ? 5.258 7.155 -3.371 1.00 93.00 121 ARG A CA 1
ATOM 943 C C . ARG A 1 121 ? 3.908 7.389 -2.700 1.00 93.00 121 ARG A C 1
ATOM 945 O O . ARG A 1 121 ? 3.752 7.097 -1.512 1.00 93.00 121 ARG A O 1
ATOM 952 N N . ARG A 1 122 ? 2.930 7.896 -3.454 1.00 91.50 122 ARG A N 1
ATOM 953 C CA . ARG A 1 122 ? 1.588 8.191 -2.943 1.00 91.50 122 ARG A CA 1
ATOM 954 C C . ARG A 1 122 ? 0.863 6.926 -2.494 1.00 91.50 122 ARG A C 1
ATOM 956 O O . ARG A 1 122 ? 0.267 6.932 -1.418 1.00 91.50 122 ARG A O 1
ATOM 963 N N . ILE A 1 123 ? 0.945 5.851 -3.278 1.00 92.00 123 ILE A N 1
ATOM 964 C CA . ILE A 1 123 ? 0.350 4.554 -2.945 1.00 92.00 123 ILE A CA 1
ATOM 965 C C . ILE A 1 123 ? 0.957 4.032 -1.639 1.00 92.00 123 ILE A C 1
ATOM 967 O O . ILE A 1 123 ? 0.219 3.824 -0.676 1.00 92.00 123 ILE A O 1
ATOM 971 N N . ILE A 1 124 ? 2.286 3.900 -1.556 1.00 93.25 124 ILE A N 1
ATOM 972 C CA . ILE A 1 124 ? 2.952 3.338 -0.367 1.00 93.25 124 ILE A CA 1
ATOM 973 C C . ILE A 1 124 ? 2.640 4.167 0.889 1.00 93.25 124 ILE A C 1
ATOM 975 O O . ILE A 1 124 ? 2.282 3.609 1.927 1.00 93.25 124 ILE A O 1
ATOM 979 N N . SER A 1 125 ? 2.713 5.500 0.794 1.00 92.06 125 SER A N 1
ATOM 980 C CA . SER A 1 125 ? 2.382 6.410 1.900 1.00 92.06 125 SER A CA 1
ATOM 981 C C . SER A 1 125 ? 0.933 6.239 2.377 1.00 92.06 125 SER A C 1
ATOM 983 O O . SER A 1 125 ? 0.679 6.118 3.579 1.00 92.06 125 SER A O 1
ATOM 985 N N . GLY A 1 126 ? -0.020 6.139 1.442 1.00 93.00 126 GLY A N 1
ATOM 986 C CA . GLY A 1 126 ? -1.428 5.898 1.756 1.00 93.00 126 GLY A CA 1
ATOM 987 C C . GLY A 1 126 ? -1.654 4.581 2.504 1.00 93.00 126 GLY A C 1
ATOM 988 O O . GLY A 1 126 ? -2.385 4.551 3.495 1.00 93.00 126 GLY A O 1
ATOM 989 N N . TYR A 1 127 ? -0.979 3.504 2.094 1.00 92.88 127 TYR A N 1
ATOM 990 C CA . TYR A 1 127 ? -1.073 2.206 2.773 1.00 92.88 127 TYR A CA 1
ATOM 991 C C . TYR A 1 127 ? -0.376 2.173 4.132 1.00 92.88 127 TYR A C 1
ATOM 993 O O . TYR A 1 127 ? -0.842 1.489 5.046 1.00 92.88 127 TYR A O 1
ATOM 1001 N N . ALA A 1 128 ? 0.688 2.950 4.312 1.00 92.12 128 ALA A N 1
ATOM 1002 C CA . ALA A 1 128 ? 1.345 3.077 5.605 1.00 92.12 128 ALA A CA 1
ATOM 1003 C C . ALA A 1 128 ? 0.451 3.817 6.613 1.00 92.12 128 ALA A C 1
ATOM 1005 O O . ALA A 1 128 ? 0.273 3.357 7.743 1.00 92.12 128 ALA A O 1
ATOM 1006 N N . LEU A 1 129 ? -0.210 4.895 6.174 1.00 93.44 129 LEU A N 1
ATOM 1007 C CA . LEU A 1 129 ? -1.247 5.574 6.957 1.00 93.44 129 LEU A CA 1
ATOM 1008 C C . LEU A 1 129 ? -2.428 4.640 7.259 1.00 93.44 129 LEU A C 1
ATOM 1010 O O . LEU A 1 129 ? -2.895 4.607 8.395 1.00 93.44 129 LEU A O 1
ATOM 1014 N N . LYS A 1 130 ? -2.878 3.831 6.289 1.00 94.25 130 LYS A N 1
ATOM 1015 C CA . LYS A 1 130 ? -3.933 2.822 6.500 1.00 94.25 130 LYS A CA 1
ATOM 1016 C C . LYS A 1 130 ? -3.559 1.829 7.606 1.00 94.25 130 LYS A C 1
ATOM 1018 O O . LYS A 1 130 ? -4.379 1.563 8.481 1.00 94.25 130 LYS A O 1
ATOM 1023 N N . ARG A 1 131 ? -2.327 1.308 7.612 1.00 92.06 131 ARG A N 1
ATOM 1024 C CA . ARG A 1 131 ? -1.844 0.381 8.654 1.00 92.06 131 ARG A CA 1
ATOM 1025 C C . ARG A 1 131 ? -1.863 1.026 10.042 1.00 92.06 131 ARG A C 1
ATOM 1027 O O . ARG A 1 131 ? -2.324 0.403 10.995 1.00 92.06 131 ARG A O 1
ATOM 1034 N N . ILE A 1 132 ? -1.409 2.273 10.158 1.00 91.88 132 ILE A N 1
ATOM 1035 C CA . ILE A 1 132 ? -1.396 3.009 11.435 1.00 91.88 132 ILE A CA 1
ATOM 1036 C C . ILE A 1 132 ? -2.808 3.323 11.912 1.00 91.88 132 ILE A C 1
ATOM 1038 O O . ILE A 1 132 ? -3.099 3.150 13.093 1.00 91.88 132 ILE A O 1
ATOM 1042 N N . LEU A 1 133 ? -3.701 3.707 10.997 1.00 94.31 133 LEU A N 1
ATOM 1043 C CA . LEU A 1 133 ? -5.117 3.890 11.296 1.00 94.31 133 LEU A CA 1
ATOM 1044 C C . LEU A 1 133 ? -5.704 2.612 11.909 1.00 94.31 133 LEU A C 1
ATOM 1046 O O . LEU A 1 133 ? -6.344 2.672 12.954 1.00 94.31 133 LEU A O 1
ATOM 1050 N N . LEU A 1 134 ? -5.453 1.452 11.295 1.00 93.31 134 LEU A N 1
ATOM 1051 C CA . LEU A 1 134 ? -5.960 0.173 11.795 1.00 93.31 134 LEU A CA 1
ATOM 1052 C C . LEU A 1 134 ? -5.388 -0.183 13.168 1.00 93.31 134 LEU A C 1
ATOM 1054 O O . LEU A 1 134 ? -6.157 -0.532 14.062 1.00 93.31 134 LEU A O 1
ATOM 1058 N N . ARG A 1 135 ? -4.080 0.002 13.381 1.00 91.31 135 ARG A N 1
ATOM 1059 C CA . ARG A 1 135 ? -3.465 -0.193 14.705 1.00 91.31 135 ARG A CA 1
ATOM 1060 C C . ARG A 1 135 ? -4.060 0.744 15.756 1.00 91.31 135 ARG A C 1
ATOM 1062 O O . ARG A 1 135 ? -4.352 0.295 16.860 1.00 91.31 135 ARG A O 1
ATOM 1069 N N . GLY A 1 136 ? -4.296 2.011 15.413 1.00 91.81 136 GLY A N 1
ATOM 1070 C CA . GLY A 1 136 ? -4.963 2.976 16.289 1.00 91.81 136 GLY A CA 1
ATOM 1071 C C . GLY A 1 136 ? -6.384 2.546 16.665 1.00 91.81 136 GLY A C 1
ATOM 1072 O O . GLY A 1 136 ? -6.785 2.678 17.820 1.00 91.81 136 GLY A O 1
ATOM 1073 N N . ILE A 1 137 ? -7.138 1.961 15.723 1.00 94.12 137 ILE A N 1
ATOM 1074 C CA . ILE A 1 137 ? -8.487 1.432 15.979 1.00 94.12 137 ILE A CA 1
ATOM 1075 C C . ILE A 1 137 ? -8.403 0.242 16.943 1.00 94.12 137 ILE A C 1
ATOM 1077 O O . ILE A 1 137 ? -9.201 0.119 17.875 1.00 94.12 137 ILE A O 1
ATOM 1081 N N . GLU A 1 138 ? -7.436 -0.648 16.727 1.00 91.75 138 GLU A N 1
ATOM 1082 C CA . GLU A 1 138 ? -7.241 -1.851 17.534 1.00 91.75 138 GLU A CA 1
ATOM 1083 C C . GLU A 1 138 ? -6.764 -1.539 18.957 1.00 91.75 138 GLU A C 1
ATOM 1085 O O . GLU A 1 138 ? -7.243 -2.148 19.920 1.00 91.75 138 GLU A O 1
ATOM 1090 N N . SER A 1 139 ? -5.853 -0.584 19.127 1.00 91.44 139 SER A N 1
ATOM 1091 C CA . SER A 1 139 ? -5.387 -0.153 20.448 1.00 91.44 139 SER A CA 1
ATOM 1092 C C . SER A 1 139 ? -6.422 0.732 21.158 1.00 91.44 139 SER A C 1
ATOM 1094 O O . SER A 1 139 ? -6.576 0.651 22.381 1.00 91.44 139 SER A O 1
ATOM 1096 N N . GLY A 1 140 ? -7.218 1.491 20.400 1.00 91.94 140 GLY A N 1
ATOM 1097 C CA . GLY A 1 140 ? -8.074 2.561 20.913 1.00 91.94 140 GLY A CA 1
ATOM 1098 C C . GLY A 1 140 ? -7.307 3.863 21.166 1.00 91.94 140 GLY A C 1
ATOM 1099 O O . GLY A 1 140 ? -7.729 4.658 22.003 1.00 91.94 140 GLY A O 1
ATOM 1100 N N . ASP A 1 141 ? -6.176 4.058 20.487 1.00 92.19 141 ASP A N 1
ATOM 1101 C CA . ASP A 1 141 ? -5.362 5.271 20.553 1.00 92.19 141 ASP A CA 1
ATOM 1102 C C . ASP A 1 141 ? -5.986 6.387 19.699 1.00 92.19 141 ASP A C 1
ATOM 1104 O O . ASP A 1 141 ? -5.759 6.494 18.491 1.00 92.19 141 ASP A O 1
ATOM 1108 N N . MET A 1 142 ? -6.804 7.219 20.343 1.00 92.50 142 MET A N 1
ATOM 1109 C CA . MET A 1 142 ? -7.533 8.302 19.682 1.00 92.50 142 MET A CA 1
ATOM 1110 C C . MET A 1 142 ? -6.621 9.386 19.103 1.00 92.50 142 MET A C 1
ATOM 1112 O O . MET A 1 142 ? -6.957 9.949 18.059 1.00 92.50 142 MET A O 1
ATOM 1116 N N . ASP A 1 143 ? -5.475 9.658 19.726 1.00 91.25 143 ASP A N 1
ATOM 1117 C CA . ASP A 1 143 ? -4.554 10.700 19.264 1.00 91.25 143 ASP A CA 1
ATOM 1118 C C . ASP A 1 143 ? -3.910 10.286 17.935 1.00 91.25 143 ASP A C 1
ATOM 1120 O O . ASP A 1 143 ? -3.881 11.066 16.972 1.00 91.25 143 ASP A O 1
ATOM 1124 N N . THR A 1 144 ? -3.482 9.022 17.840 1.00 90.19 144 THR A N 1
ATOM 1125 C CA . THR A 1 144 ? -2.990 8.433 16.588 1.00 90.19 144 THR A CA 1
ATOM 1126 C C . THR A 1 144 ? -4.077 8.421 15.513 1.00 90.19 144 THR A C 1
ATOM 1128 O O . THR A 1 144 ? -3.795 8.761 14.360 1.00 90.19 144 THR A O 1
ATOM 1131 N N . LEU A 1 145 ? -5.325 8.088 15.860 1.00 92.56 145 LEU A N 1
ATOM 1132 C CA . LEU A 1 145 ? -6.439 8.074 14.904 1.00 92.56 145 LEU A CA 1
ATOM 1133 C C . LEU A 1 145 ? -6.730 9.449 14.312 1.00 92.56 145 LEU A C 1
ATOM 1135 O O . LEU A 1 145 ? -6.763 9.590 13.088 1.00 92.56 145 LEU A O 1
ATOM 1139 N N . VAL A 1 146 ? -6.907 10.460 15.164 1.00 94.19 146 VAL A N 1
ATOM 1140 C CA . VAL A 1 146 ? -7.201 11.834 14.734 1.00 94.19 146 VAL A CA 1
ATOM 1141 C C . VAL A 1 146 ? -6.081 12.359 13.843 1.00 94.19 146 VAL A C 1
ATOM 1143 O O . VAL A 1 146 ? -6.341 12.854 12.745 1.00 94.19 146 VAL A O 1
ATOM 1146 N N . SER A 1 147 ? -4.832 12.177 14.271 1.00 93.44 147 SER A N 1
ATOM 1147 C CA . SER A 1 147 ? -3.657 12.625 13.521 1.00 93.44 147 SER A CA 1
ATOM 1148 C C . SER A 1 147 ? -3.531 11.916 12.168 1.00 93.44 147 SER A C 1
ATOM 1150 O O . SER A 1 147 ? -3.219 12.544 11.157 1.00 93.44 147 SER A O 1
ATOM 1152 N N . THR A 1 148 ? -3.812 10.612 12.113 1.00 93.69 148 THR A N 1
ATOM 1153 C CA . THR A 1 148 ? -3.733 9.830 10.869 1.00 93.69 148 THR A CA 1
ATOM 1154 C C . THR A 1 148 ? -4.829 10.227 9.882 1.00 93.69 148 THR A C 1
ATOM 1156 O O . THR A 1 148 ? -4.549 10.404 8.696 1.00 93.69 148 THR A O 1
ATOM 1159 N N . VAL A 1 149 ? -6.064 10.424 10.356 1.00 95.12 149 VAL A N 1
ATOM 1160 C CA . VAL A 1 149 ? -7.179 10.885 9.513 1.00 95.12 149 VAL A CA 1
ATOM 1161 C C . VAL A 1 149 ? -6.910 12.287 8.967 1.00 95.12 149 VAL A C 1
ATOM 1163 O O . VAL A 1 149 ? -7.122 12.508 7.776 1.00 95.12 149 VAL A O 1
ATOM 1166 N N . ALA A 1 150 ? -6.386 13.204 9.786 1.00 95.12 150 ALA A N 1
ATOM 1167 C CA . ALA A 1 150 ? -6.010 14.542 9.330 1.00 95.12 150 ALA A CA 1
ATOM 1168 C C . ALA A 1 150 ? -4.978 14.483 8.189 1.00 95.12 150 ALA A C 1
ATOM 1170 O O . ALA A 1 150 ? -5.196 15.075 7.133 1.00 95.12 150 ALA A O 1
ATOM 1171 N N . ARG A 1 151 ? -3.918 13.672 8.325 1.00 93.12 151 ARG A N 1
ATOM 1172 C CA . ARG A 1 151 ? -2.915 13.487 7.255 1.00 93.12 151 ARG A CA 1
ATOM 1173 C C . ARG A 1 151 ? -3.511 12.887 5.978 1.00 93.12 151 ARG A C 1
ATOM 1175 O O . ARG A 1 151 ? -3.156 13.302 4.877 1.00 93.12 151 ARG A O 1
ATOM 1182 N N . LEU A 1 152 ? -4.428 11.925 6.099 1.00 93.75 152 LEU A N 1
ATOM 1183 C CA . LEU A 1 152 ? -5.137 11.357 4.946 1.00 93.75 152 LEU A CA 1
ATOM 1184 C C . LEU A 1 152 ? -6.002 12.409 4.226 1.00 93.75 152 LEU A C 1
ATOM 1186 O O . LEU A 1 152 ? -6.107 12.386 2.996 1.00 93.75 152 LEU A O 1
ATOM 1190 N N . GLN A 1 153 ? -6.623 13.324 4.977 1.00 95.31 153 GLN A N 1
ATOM 1191 C CA . GLN A 1 153 ? -7.413 14.431 4.433 1.00 95.31 153 GLN A CA 1
ATOM 1192 C C . GLN A 1 153 ? -6.530 15.470 3.739 1.00 95.31 153 GLN A C 1
ATOM 1194 O O . GLN A 1 153 ? -6.844 15.864 2.618 1.00 95.31 153 GLN A O 1
ATOM 1199 N N . GLU A 1 154 ? -5.406 15.855 4.348 1.00 94.44 154 GLU A N 1
ATOM 1200 C CA . GLU A 1 154 ? -4.410 16.765 3.759 1.00 94.44 154 GLU A CA 1
ATOM 1201 C C . GLU A 1 154 ? -3.879 16.247 2.414 1.00 94.44 154 GLU A C 1
ATOM 1203 O O . GLU A 1 154 ? -3.678 17.019 1.480 1.00 94.44 154 GLU A O 1
ATOM 1208 N N . GLN A 1 155 ? -3.711 14.928 2.285 1.00 91.31 155 GLN A N 1
ATOM 1209 C CA . GLN A 1 155 ? -3.294 14.272 1.039 1.00 91.31 155 GLN A CA 1
ATOM 1210 C C . GLN A 1 155 ? -4.445 14.035 0.041 1.00 91.31 155 GLN A C 1
ATOM 1212 O O . GLN A 1 155 ? -4.223 13.517 -1.059 1.00 91.31 155 GLN A O 1
ATOM 1217 N N . GLY A 1 156 ? -5.688 14.361 0.412 1.00 92.25 156 GLY A N 1
ATOM 1218 C CA . GLY A 1 156 ? -6.871 14.134 -0.418 1.00 92.25 156 GLY A CA 1
ATOM 1219 C C . GLY A 1 156 ? -7.148 12.655 -0.717 1.00 92.25 156 GLY A C 1
ATOM 1220 O O . GLY A 1 156 ? -7.718 12.346 -1.760 1.00 92.25 156 GLY A O 1
ATOM 1221 N N . ILE A 1 157 ? -6.719 11.735 0.157 1.00 91.94 157 ILE A N 1
ATOM 1222 C CA . ILE A 1 157 ? -6.886 10.275 -0.008 1.00 91.94 157 ILE A CA 1
ATOM 1223 C C . ILE A 1 157 ? -7.709 9.627 1.115 1.00 91.94 157 ILE A C 1
ATOM 1225 O O . ILE A 1 157 ? -7.822 8.408 1.179 1.00 91.94 157 ILE A O 1
ATOM 1229 N N . ALA A 1 158 ? -8.303 10.417 2.013 1.00 93.19 158 ALA A N 1
ATOM 1230 C CA . ALA A 1 158 ? -9.087 9.884 3.128 1.00 93.19 158 ALA A CA 1
ATOM 1231 C C . ALA A 1 158 ? -10.215 8.958 2.666 1.00 93.19 158 ALA A C 1
ATOM 1233 O O . ALA A 1 158 ? -10.280 7.820 3.118 1.00 93.19 158 ALA A O 1
ATOM 1234 N N . GLN A 1 159 ? -11.054 9.404 1.727 1.00 92.12 159 GLN A N 1
ATOM 1235 C CA . GLN A 1 159 ? -12.169 8.589 1.239 1.00 92.12 159 GLN A CA 1
ATOM 1236 C C . GLN A 1 159 ? -11.672 7.284 0.608 1.00 92.12 159 GLN A C 1
ATOM 1238 O O . GLN A 1 159 ? -12.156 6.205 0.940 1.00 92.12 159 GLN A O 1
ATOM 1243 N N . SER A 1 160 ? -10.650 7.373 -0.249 1.00 90.06 160 SER A N 1
ATOM 1244 C CA . SER A 1 160 ? -10.124 6.203 -0.946 1.00 90.06 160 SER A CA 1
ATOM 1245 C C . SER A 1 160 ? -9.459 5.202 -0.014 1.00 90.06 160 SER A C 1
ATOM 1247 O O . SER A 1 160 ? -9.412 4.042 -0.382 1.00 90.06 160 SER A O 1
ATOM 1249 N N . ILE A 1 161 ? -8.956 5.599 1.157 1.00 92.62 161 ILE A N 1
ATOM 1250 C CA . ILE A 1 161 ? -8.391 4.678 2.154 1.00 92.62 161 ILE A CA 1
ATOM 1251 C C . ILE A 1 161 ? -9.469 4.134 3.102 1.00 92.62 161 ILE A C 1
ATOM 1253 O O . ILE A 1 161 ? -9.444 2.951 3.441 1.00 92.62 161 ILE A O 1
ATOM 1257 N N . LEU A 1 162 ? -10.424 4.969 3.520 1.00 93.81 162 LEU A N 1
ATOM 1258 C CA . LEU A 1 162 ? -11.479 4.600 4.471 1.00 93.81 162 LEU A CA 1
ATOM 1259 C C . LEU A 1 162 ? -12.552 3.683 3.875 1.00 93.81 162 LEU A C 1
ATOM 1261 O O . LEU A 1 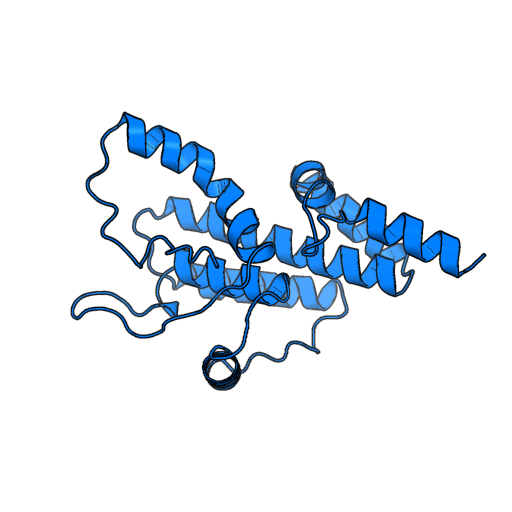162 ? -13.171 2.926 4.619 1.00 93.81 162 LEU A O 1
ATOM 1265 N N . ASP A 1 163 ? -12.753 3.716 2.561 1.00 93.81 163 ASP A N 1
ATOM 1266 C CA . ASP A 1 163 ? -13.692 2.818 1.880 1.00 93.81 163 ASP A CA 1
ATOM 1267 C C . ASP A 1 163 ? -13.063 1.477 1.507 1.00 93.81 163 ASP A C 1
ATOM 1269 O O . ASP A 1 163 ? -13.760 0.551 1.087 1.00 93.81 163 ASP A O 1
ATOM 1273 N N . GLN A 1 164 ? -11.742 1.348 1.637 1.00 92.12 164 GLN A N 1
ATOM 1274 C CA . GLN A 1 164 ? -11.083 0.121 1.235 1.00 92.12 164 GLN A CA 1
ATOM 1275 C C . GLN A 1 164 ? -11.330 -1.006 2.223 1.00 92.12 164 GLN A C 1
ATOM 1277 O O . GLN A 1 164 ? -11.232 -0.806 3.439 1.00 92.12 164 GLN A O 1
ATOM 1282 N N . PRO A 1 165 ? -11.513 -2.227 1.708 1.00 92.44 165 PRO A N 1
ATOM 1283 C CA . PRO A 1 165 ? -11.498 -3.403 2.542 1.00 92.44 165 PRO A CA 1
ATOM 1284 C C . PRO A 1 165 ? -10.112 -3.606 3.174 1.00 92.44 165 PRO A C 1
ATOM 1286 O O . PRO A 1 165 ? -9.072 -3.216 2.626 1.00 92.44 165 PRO A O 1
ATOM 1289 N N . VAL A 1 166 ? -10.109 -4.196 4.364 1.00 91.75 166 VAL A N 1
ATOM 1290 C CA . VAL A 1 166 ? -8.919 -4.475 5.182 1.00 91.75 166 VAL A CA 1
ATOM 1291 C C . VAL A 1 166 ? -8.727 -5.970 5.415 1.00 91.75 166 VAL A C 1
ATOM 1293 O O . VAL A 1 166 ? -7.749 -6.378 6.030 1.00 91.75 166 VAL A O 1
ATOM 1296 N N . ASN A 1 167 ? -9.675 -6.789 4.955 1.00 88.38 167 ASN A N 1
ATOM 1297 C CA . ASN A 1 167 ? -9.625 -8.240 5.036 1.00 88.38 167 ASN A CA 1
ATOM 1298 C C . ASN A 1 167 ? -10.541 -8.896 3.990 1.00 88.38 167 ASN A C 1
ATOM 1300 O O . ASN A 1 167 ? -11.304 -8.233 3.284 1.00 88.38 167 ASN A O 1
ATOM 1304 N N . ALA A 1 168 ? -10.491 -10.228 3.933 1.00 85.69 168 ALA A N 1
ATOM 1305 C CA . ALA A 1 168 ? -11.279 -11.044 3.011 1.00 85.69 168 ALA A CA 1
ATOM 1306 C C . ALA A 1 168 ? -12.804 -10.965 3.234 1.00 85.69 168 ALA A C 1
ATOM 1308 O O . ALA A 1 168 ? -13.564 -11.334 2.343 1.00 85.69 168 ALA A O 1
ATOM 1309 N N . ALA A 1 169 ? -13.260 -10.479 4.395 1.00 90.81 169 ALA A N 1
ATOM 1310 C CA . ALA A 1 169 ? -14.678 -10.243 4.676 1.00 90.81 169 ALA A CA 1
ATOM 1311 C C . ALA A 1 169 ? -15.167 -8.873 4.168 1.00 90.81 169 ALA A C 1
ATOM 1313 O O . ALA A 1 169 ? -16.316 -8.508 4.404 1.00 90.81 169 ALA A O 1
ATOM 1314 N N . LEU A 1 170 ? -14.304 -8.129 3.465 1.00 91.94 170 LEU A N 1
ATOM 1315 C CA . LEU A 1 170 ? -14.566 -6.792 2.936 1.00 91.94 170 LEU A CA 1
ATOM 1316 C C . LEU A 1 170 ? -14.894 -5.754 4.018 1.00 91.94 170 LEU A C 1
ATOM 1318 O O . LEU A 1 170 ? -15.562 -4.755 3.752 1.00 91.94 170 LEU A O 1
ATOM 1322 N N . GLU A 1 171 ? -14.404 -5.963 5.240 1.00 93.94 171 GLU A N 1
ATOM 1323 C CA . GLU A 1 171 ? -14.536 -4.960 6.290 1.00 93.94 171 GLU A CA 1
ATOM 1324 C C . GLU A 1 171 ? -13.710 -3.731 5.933 1.00 93.94 171 GLU A C 1
ATOM 1326 O O . GLU A 1 171 ? -12.570 -3.849 5.506 1.00 93.94 171 GLU A O 1
ATOM 1331 N N . THR A 1 172 ? -14.262 -2.550 6.159 1.00 95.69 172 THR A N 1
ATOM 1332 C CA . THR A 1 172 ? -13.532 -1.278 6.056 1.00 95.69 172 THR A CA 1
ATOM 1333 C C . THR A 1 172 ? -13.009 -0.858 7.435 1.00 95.69 172 THR A C 1
ATOM 1335 O O . THR A 1 172 ? -13.470 -1.405 8.445 1.00 95.69 172 THR A O 1
ATOM 1338 N N . PRO A 1 173 ? -12.107 0.140 7.548 1.00 95.50 173 PRO A N 1
ATOM 1339 C CA . PRO A 1 173 ? -11.707 0.693 8.844 1.00 95.50 173 PRO A CA 1
ATOM 1340 C C . PRO A 1 173 ? -12.896 1.052 9.750 1.00 95.50 173 PRO A C 1
ATOM 1342 O O . PRO A 1 173 ? -12.864 0.782 10.950 1.00 95.50 173 PRO A O 1
ATOM 1345 N N . LEU A 1 174 ? -13.992 1.572 9.184 1.00 95.12 174 LEU A N 1
ATOM 1346 C CA . LEU A 1 174 ? -15.203 1.881 9.948 1.00 95.12 174 LEU A CA 1
ATOM 1347 C C . LEU A 1 174 ? -15.860 0.625 10.544 1.00 95.12 174 LEU A C 1
ATOM 1349 O O . LEU A 1 174 ? -16.241 0.635 11.715 1.00 95.12 174 LEU A O 1
ATOM 1353 N N . HIS A 1 175 ? -15.956 -0.465 9.776 1.00 95.94 175 HIS A N 1
ATOM 1354 C CA . HIS A 1 175 ? -16.485 -1.739 10.275 1.00 95.94 175 HIS A CA 1
ATOM 1355 C C . HIS A 1 175 ? -15.658 -2.256 11.462 1.00 95.94 175 HIS A C 1
ATOM 1357 O O . HIS A 1 175 ? -16.219 -2.656 12.486 1.00 95.94 175 HIS A O 1
ATOM 1363 N N . VAL A 1 176 ? -14.325 -2.176 11.362 1.00 95.00 176 VAL A N 1
ATOM 1364 C CA . VAL A 1 176 ? -13.413 -2.576 12.446 1.00 95.00 176 VAL A CA 1
ATOM 1365 C C . VAL A 1 176 ? -13.633 -1.719 13.698 1.00 95.00 176 VAL A C 1
ATOM 1367 O O . VAL A 1 176 ? -13.729 -2.268 14.799 1.00 95.00 176 VAL A O 1
ATOM 1370 N N . ALA A 1 177 ? -13.772 -0.399 13.539 1.00 94.38 177 ALA A N 1
ATOM 1371 C CA . ALA A 1 177 ? -13.988 0.531 14.647 1.00 94.38 177 ALA A CA 1
ATOM 1372 C C . ALA A 1 177 ? -15.314 0.283 15.381 1.00 94.38 177 ALA A C 1
ATOM 1374 O O . ALA A 1 177 ? -15.330 0.176 16.609 1.00 94.38 177 ALA A O 1
ATOM 1375 N N . VAL A 1 178 ? -16.414 0.115 14.638 1.00 94.69 178 VAL A N 1
ATOM 1376 C CA . VAL A 1 178 ? -17.740 -0.175 15.211 1.00 94.69 178 VAL A CA 1
ATOM 1377 C C . VAL A 1 178 ? -17.721 -1.489 15.989 1.00 94.69 178 VAL A C 1
ATOM 1379 O O . VAL A 1 178 ? -18.191 -1.548 17.127 1.00 94.69 178 VAL A O 1
ATOM 1382 N N . ARG A 1 179 ? -17.121 -2.542 15.421 1.00 92.31 179 ARG A N 1
ATOM 1383 C CA . ARG A 1 179 ? -16.991 -3.835 16.104 1.00 92.31 179 ARG A CA 1
ATOM 1384 C C . ARG A 1 179 ? -16.211 -3.706 17.412 1.00 92.31 179 ARG A C 1
ATOM 1386 O O . ARG A 1 179 ? -16.625 -4.268 18.420 1.00 92.31 179 ARG A O 1
ATOM 1393 N N . ARG A 1 180 ? -15.103 -2.959 17.418 1.00 87.81 180 ARG A N 1
ATOM 1394 C CA . ARG A 1 180 ? -14.277 -2.746 18.618 1.00 87.81 180 ARG A CA 1
ATOM 1395 C C . ARG A 1 180 ? -15.023 -2.016 19.733 1.00 87.81 180 ARG A C 1
ATOM 1397 O O . ARG A 1 180 ? -14.891 -2.418 20.888 1.00 87.81 180 ARG A O 1
ATOM 1404 N N . ALA A 1 181 ? -15.802 -0.987 19.401 1.00 84.44 181 ALA A N 1
ATOM 1405 C CA . ALA A 1 181 ? -16.606 -0.253 20.378 1.00 84.44 181 ALA A CA 1
ATOM 1406 C C . ALA A 1 181 ? -17.662 -1.154 21.043 1.00 84.44 181 ALA A C 1
ATOM 1408 O O . ALA A 1 181 ? -17.822 -1.115 22.259 1.00 84.44 181 ALA A O 1
ATOM 1409 N N . ASN A 1 182 ? -18.302 -2.032 20.265 1.00 68.31 182 ASN A N 1
ATOM 1410 C CA . ASN A 1 182 ? -19.344 -2.939 20.755 1.00 68.31 182 ASN A CA 1
ATOM 1411 C C . ASN A 1 182 ? -18.823 -4.090 21.631 1.00 68.31 182 ASN A C 1
ATOM 1413 O O . ASN A 1 182 ? -19.599 -4.679 22.370 1.00 68.31 182 ASN A O 1
ATOM 1417 N N . VAL A 1 183 ? -17.534 -4.435 21.555 1.00 62.91 183 VAL A N 1
ATOM 1418 C CA . VAL A 1 183 ? -16.923 -5.482 22.402 1.00 62.91 183 VAL A CA 1
ATOM 1419 C C . VAL A 1 183 ? -16.518 -4.944 23.782 1.00 62.91 183 VAL A C 1
ATOM 1421 O O . VAL A 1 183 ? -16.329 -5.722 24.713 1.00 62.91 183 VAL A O 1
ATOM 1424 N N . ARG A 1 184 ? -16.353 -3.622 23.928 1.00 59.22 184 ARG A N 1
ATOM 1425 C CA . ARG A 1 184 ? -15.943 -2.973 25.188 1.00 59.22 184 ARG A CA 1
ATOM 1426 C C . ARG A 1 184 ? -17.120 -2.447 26.030 1.00 59.22 184 ARG A C 1
ATOM 1428 O O . ARG A 1 184 ? -16.861 -1.943 27.121 1.00 59.22 184 ARG A O 1
ATOM 1435 N N . ALA A 1 185 ? -18.352 -2.530 25.524 1.00 50.09 185 ALA A N 1
ATOM 1436 C CA . ALA A 1 185 ? -19.587 -2.129 26.207 1.00 50.09 185 ALA A CA 1
ATOM 1437 C C . ALA A 1 185 ? -20.266 -3.336 26.867 1.00 50.09 185 ALA A C 1
ATOM 1439 O O . ALA A 1 185 ? -20.824 -3.150 27.970 1.00 50.09 185 ALA A O 1
#

pLDDT: mean 83.78, std 12.06, range [50.09, 95.94]